Protein AF-A0A3C0FMI0-F1 (afdb_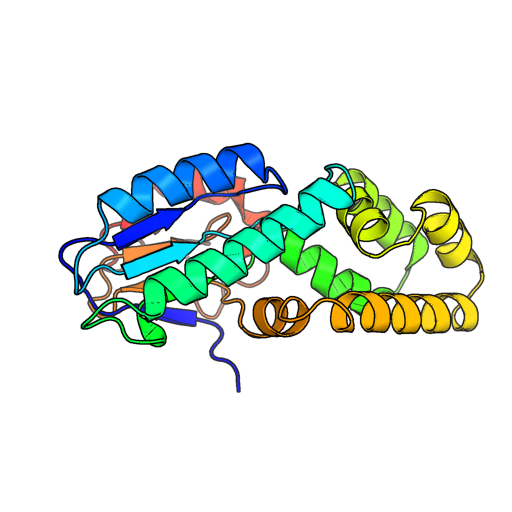monomer_lite)

Radius of gyration: 18.17 Å; chains: 1; bounding box: 37×39×51 Å

Secondary structure (DSSP, 8-state):
---SEEEE---S-EEEE---TT-HHHHHHHHHHHHTT--TT-EEEE-S--S-SS-HHHHHHHHHHHHHHHHHHHTSTT--GGGEEEB--HHHHHHHHHTTGGGSSSHHHHHHHHHHTTTHHHHHHTT--HHHHHHHHTS-HHHHHHHHHHHHHHHHHSTTHHHHHHH-BSEEEETTSSEEE-SS---TTS-GGG-TTHHHH-HHHHTT--S-STT-SEE-

Foldseek 3Di:
DQAQEQAAADAPAEAEAAACQLQLPVLVVVLVVCLVPDAARYAYEYAENQHHLDALVSRLSSVVSVVVSLVVNCPHPNDDNSRYAYAYAQLLVLVVCLLVLLPDPQSLVSLVVVVVVRCQNVCNNLPHHSVVLSVQSPVDSVSSVVVSVSSVVSQVVSPCSVVSSVNHHQWYAHPVRAEIEARQDADLVDDPVPGPCCRHPVNVCHVVCPDDSPNHNDYD

Sequence (220 aa):
MSTVLAPIKPAERIWVVGAINGDHGALRDVHQKLAQRIQPGDRLVYLGNYWGDGSAENVIATINELLLFRRYFIAKDGVDITDIAFLRGAAEEMLSKLQQIQFAPNPGEVFEWMLTRGIAGVVRAYGFDPANVQRTMHQGAHAISQWTSAFGDAVRRHGGHNALLSDLKHAAYSTDGRLIFVHAGLDGSRPLTSQTDTFWWGGSMFEAITERYYDCARIV

pLDDT: mean 92.4, std 9.14, range [37.31, 98.75]

Structure (mmCIF, N/CA/C/O backbone):
data_AF-A0A3C0FMI0-F1
#
_entry.id   AF-A0A3C0FMI0-F1
#
loop_
_atom_site.group_PDB
_atom_site.id
_atom_site.type_symbol
_atom_site.label_atom_id
_atom_site.label_alt_id
_atom_site.label_comp_id
_atom_site.label_asym_id
_atom_site.label_entity_id
_atom_site.label_seq_id
_atom_site.pdbx_PDB_ins_code
_atom_site.Cartn_x
_atom_site.Cartn_y
_atom_site.Cartn_z
_atom_site.occupancy
_atom_site.B_iso_or_equiv
_atom_site.auth_seq_id
_atom_site.auth_comp_id
_atom_site.auth_asym_id
_atom_site.auth_atom_id
_atom_site.pdbx_PDB_model_num
ATOM 1 N N . MET A 1 1 ? -16.169 9.911 -5.557 1.00 37.31 1 MET A N 1
ATOM 2 C CA . MET A 1 1 ? -14.795 10.348 -5.228 1.00 37.31 1 MET A CA 1
ATOM 3 C C . MET A 1 1 ? -14.301 9.451 -4.111 1.00 37.31 1 MET A C 1
ATOM 5 O O . MET A 1 1 ? -14.993 9.372 -3.106 1.00 37.31 1 MET A O 1
ATOM 9 N N . SER A 1 2 ? -13.195 8.723 -4.301 1.00 49.47 2 SER A N 1
ATOM 10 C CA . SER A 1 2 ? -12.582 7.972 -3.195 1.00 49.47 2 SER A CA 1
ATOM 11 C C . SER A 1 2 ? -12.139 8.986 -2.142 1.00 49.47 2 SER A C 1
ATOM 13 O O . SER A 1 2 ? -11.457 9.957 -2.475 1.00 49.47 2 SER A O 1
ATOM 15 N N . THR A 1 3 ? -12.604 8.833 -0.906 1.00 68.88 3 THR A N 1
ATOM 16 C CA . THR A 1 3 ? -12.165 9.682 0.199 1.00 68.88 3 THR A CA 1
ATOM 17 C C . THR A 1 3 ? -10.679 9.442 0.434 1.00 68.88 3 THR A C 1
ATOM 19 O O . THR A 1 3 ? -10.237 8.307 0.580 1.00 68.88 3 THR A O 1
ATOM 22 N N . VAL A 1 4 ? -9.903 10.525 0.442 1.00 87.00 4 VAL A N 1
ATOM 23 C CA . VAL A 1 4 ? -8.442 10.495 0.613 1.00 87.00 4 VAL A CA 1
ATOM 24 C C . VAL A 1 4 ? -8.048 10.108 2.045 1.00 87.00 4 VAL A C 1
ATOM 26 O O . VAL A 1 4 ? -6.967 9.573 2.273 1.00 87.00 4 VAL A O 1
ATOM 29 N N . LEU A 1 5 ? -8.944 10.340 3.004 1.00 92.06 5 LEU A N 1
ATOM 30 C CA . LEU A 1 5 ? -8.786 9.993 4.413 1.00 92.06 5 LEU A CA 1
ATOM 31 C C . LEU A 1 5 ? -9.792 8.902 4.797 1.00 92.06 5 LEU A C 1
ATOM 33 O O . LEU A 1 5 ? -10.950 8.951 4.369 1.00 92.06 5 LEU A O 1
ATOM 37 N N . ALA A 1 6 ? -9.361 7.944 5.615 1.00 94.31 6 ALA A N 1
ATOM 38 C CA . ALA A 1 6 ? -10.233 6.922 6.192 1.00 94.31 6 ALA A CA 1
ATOM 39 C C . ALA A 1 6 ? -10.699 7.318 7.605 1.00 94.31 6 ALA A C 1
ATOM 41 O O . ALA A 1 6 ? -9.874 7.344 8.521 1.00 94.31 6 ALA A O 1
ATOM 42 N N . PRO A 1 7 ? -11.999 7.587 7.821 1.00 94.50 7 PRO A N 1
ATOM 43 C CA . PRO A 1 7 ? -12.550 7.635 9.169 1.00 94.50 7 PRO A CA 1
ATOM 44 C C . PRO A 1 7 ? -12.639 6.216 9.747 1.00 94.50 7 PRO A C 1
ATOM 46 O O . PRO A 1 7 ? -13.243 5.336 9.139 1.00 94.50 7 PRO A O 1
ATOM 49 N N . ILE A 1 8 ? -12.084 6.010 10.938 1.00 95.38 8 ILE A N 1
ATOM 50 C CA . ILE A 1 8 ? -12.184 4.769 11.711 1.00 95.38 8 ILE A CA 1
ATOM 51 C C . ILE A 1 8 ? -13.033 5.045 12.948 1.00 95.38 8 ILE A C 1
ATOM 53 O O . ILE A 1 8 ? -12.742 5.955 13.723 1.00 95.38 8 ILE A O 1
ATOM 57 N N . LYS A 1 9 ? -14.103 4.274 13.156 1.00 93.50 9 LYS A N 1
ATOM 58 C CA . LYS A 1 9 ? -14.904 4.403 14.382 1.00 93.50 9 LYS A CA 1
ATOM 59 C C . LYS A 1 9 ? -14.042 4.034 15.598 1.00 93.50 9 LYS A C 1
ATOM 61 O O . LYS A 1 9 ? -13.336 3.023 15.515 1.00 93.50 9 LYS A O 1
ATOM 66 N N . PRO A 1 10 ? -14.142 4.766 16.722 1.00 92.69 10 PRO A N 1
ATOM 67 C CA . PRO A 1 10 ? -13.482 4.393 17.961 1.00 92.69 10 PRO A CA 1
ATOM 68 C C . PRO A 1 10 ? -13.824 2.953 18.337 1.00 92.69 10 PRO A C 1
ATOM 70 O O . PRO A 1 10 ? -14.957 2.500 18.153 1.00 92.69 10 PRO A O 1
ATOM 73 N N . ALA A 1 11 ? -12.832 2.242 18.855 1.00 93.50 11 ALA A N 1
ATOM 74 C CA . ALA A 1 11 ? -12.958 0.868 19.307 1.00 93.50 11 ALA A CA 1
ATOM 75 C C . ALA A 1 11 ? -12.068 0.656 20.527 1.00 93.50 11 ALA A C 1
ATOM 77 O O .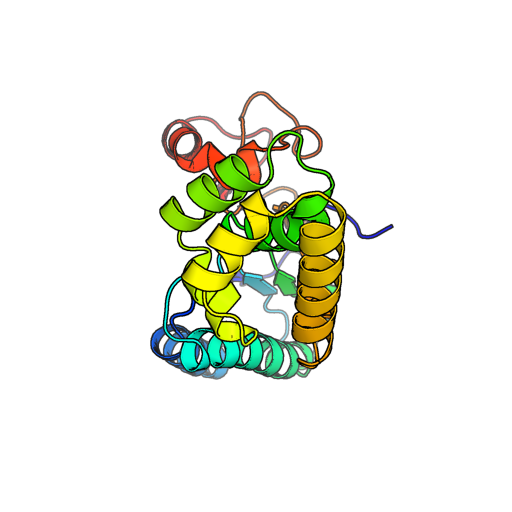 ALA A 1 11 ? -11.083 1.372 20.718 1.00 93.50 11 ALA A O 1
ATOM 78 N N . GLU A 1 12 ? -12.393 -0.358 21.325 1.00 93.25 12 GLU A N 1
ATOM 79 C CA . GLU A 1 12 ? -11.536 -0.779 22.435 1.00 93.25 12 GLU A CA 1
ATOM 80 C C . GLU A 1 12 ? -10.143 -1.184 21.931 1.00 93.25 12 GLU A C 1
ATOM 82 O O . GLU A 1 12 ? -9.135 -0.919 22.588 1.00 93.25 12 GLU A O 1
ATOM 87 N N . ARG A 1 13 ? -10.078 -1.773 20.728 1.00 94.88 13 ARG A N 1
ATOM 88 C CA . ARG A 1 13 ? -8.830 -2.189 20.098 1.00 94.88 13 ARG A CA 1
ATOM 89 C C . ARG A 1 13 ? -8.784 -1.845 18.613 1.00 94.88 13 ARG A C 1
ATOM 91 O O . ARG A 1 13 ? -9.678 -2.178 17.837 1.00 94.88 13 ARG A O 1
ATOM 98 N N . ILE A 1 14 ? -7.671 -1.233 18.220 1.00 96.69 14 ILE A N 1
ATOM 99 C CA . ILE A 1 14 ? -7.301 -0.996 16.825 1.00 96.69 14 ILE A CA 1
ATOM 100 C C . ILE A 1 14 ? -5.971 -1.705 16.582 1.00 96.69 14 ILE A C 1
ATOM 102 O O . ILE A 1 14 ? -4.959 -1.369 17.199 1.00 96.69 14 ILE A O 1
ATOM 106 N N . TRP A 1 15 ? -5.978 -2.707 15.709 1.00 97.69 15 TRP A N 1
ATOM 107 C CA . TRP A 1 15 ? -4.773 -3.388 15.256 1.00 97.69 15 TRP A CA 1
ATOM 108 C C . TRP A 1 15 ? -4.102 -2.570 14.166 1.00 97.69 15 TRP A C 1
ATOM 110 O O . TRP A 1 15 ? -4.764 -2.095 13.244 1.00 97.69 15 TRP A O 1
ATOM 120 N N . VAL A 1 16 ? -2.784 -2.440 14.256 1.00 97.81 16 VAL A N 1
ATOM 121 C CA . VAL A 1 16 ? -1.991 -1.703 13.277 1.00 97.81 16 VAL A CA 1
ATOM 122 C C . VAL A 1 16 ? -0.889 -2.608 12.752 1.00 97.81 16 VAL A C 1
ATOM 124 O O . VAL A 1 16 ? -0.114 -3.163 13.532 1.00 97.81 16 VAL A O 1
ATOM 127 N N . VAL A 1 17 ? -0.839 -2.776 11.434 1.00 98.19 17 VAL A N 1
ATOM 128 C CA . VAL A 1 17 ? 0.201 -3.536 10.736 1.00 98.19 17 VAL A CA 1
ATOM 129 C C . VAL A 1 17 ? 1.103 -2.541 10.019 1.00 98.19 17 VAL A C 1
ATOM 131 O O . VAL A 1 17 ? 0.634 -1.760 9.191 1.00 98.19 17 VAL A O 1
ATOM 134 N N . GLY A 1 18 ? 2.388 -2.552 10.373 1.00 96.12 18 GLY A N 1
ATOM 135 C CA . GLY A 1 18 ? 3.400 -1.679 9.780 1.00 96.12 18 GLY A CA 1
ATOM 136 C C . GLY A 1 18 ? 3.749 -2.042 8.334 1.00 96.12 18 GLY A C 1
ATOM 137 O O . GLY A 1 18 ? 3.067 -2.839 7.691 1.00 96.12 18 GLY A O 1
ATOM 138 N N . ALA A 1 19 ? 4.841 -1.458 7.838 1.00 95.81 19 ALA A N 1
ATOM 139 C CA . ALA A 1 19 ? 5.350 -1.735 6.498 1.00 95.81 19 ALA A CA 1
ATOM 140 C C . ALA A 1 19 ? 5.666 -3.226 6.295 1.00 95.81 19 ALA A C 1
ATOM 142 O O . ALA A 1 19 ? 6.319 -3.846 7.135 1.00 95.81 19 ALA A O 1
ATOM 143 N N . ILE A 1 20 ? 5.220 -3.785 5.168 1.00 97.00 20 ILE A N 1
ATOM 144 C CA . ILE A 1 20 ? 5.317 -5.222 4.860 1.00 97.00 20 ILE A CA 1
ATOM 145 C C . ILE A 1 20 ? 6.471 -5.505 3.893 1.00 97.00 20 ILE A C 1
ATOM 147 O O . ILE A 1 20 ? 7.123 -6.540 3.984 1.00 97.00 20 ILE A O 1
ATOM 151 N N . ASN A 1 21 ? 6.742 -4.578 2.974 1.00 96.38 21 ASN A N 1
ATOM 152 C CA . ASN A 1 21 ? 7.854 -4.598 2.026 1.00 96.38 21 ASN A CA 1
ATOM 153 C C . ASN A 1 21 ? 7.963 -5.908 1.222 1.00 96.38 21 ASN A C 1
ATOM 155 O O . ASN A 1 21 ? 9.066 -6.378 0.939 1.00 96.38 21 ASN A O 1
ATOM 159 N N . GLY A 1 22 ? 6.833 -6.511 0.838 1.00 96.81 22 GLY A N 1
ATOM 160 C CA . GLY A 1 22 ? 6.820 -7.766 0.079 1.00 96.81 22 GLY A CA 1
ATOM 161 C C . GLY A 1 22 ? 7.283 -9.008 0.857 1.00 96.81 22 GLY A C 1
ATOM 162 O O . GLY A 1 22 ? 7.544 -10.042 0.234 1.00 96.81 22 GLY A O 1
ATOM 163 N N . ASP A 1 23 ? 7.410 -8.931 2.187 1.00 97.00 23 ASP A N 1
ATOM 164 C CA . ASP A 1 23 ? 7.729 -10.082 3.034 1.00 97.00 23 ASP A CA 1
ATOM 165 C C . ASP A 1 23 ? 6.467 -10.901 3.344 1.00 97.00 23 ASP A C 1
ATOM 167 O O . ASP A 1 23 ? 5.793 -10.739 4.367 1.00 97.00 23 ASP A O 1
ATOM 171 N N . HIS A 1 24 ? 6.149 -11.813 2.427 1.00 98.25 24 HIS A N 1
ATOM 172 C CA . HIS A 1 24 ? 5.007 -12.713 2.553 1.00 98.25 24 HIS A CA 1
ATOM 173 C C . HIS A 1 24 ? 5.090 -13.607 3.803 1.00 98.25 24 HIS A C 1
ATOM 175 O O . HIS A 1 24 ? 4.064 -13.889 4.424 1.00 98.25 24 HIS A O 1
ATOM 181 N N . GLY A 1 25 ? 6.294 -14.046 4.188 1.00 97.94 25 GLY A N 1
ATOM 182 C CA . GLY A 1 25 ? 6.491 -14.917 5.348 1.00 97.94 25 GLY A CA 1
ATOM 183 C C . GLY A 1 25 ? 6.151 -14.194 6.647 1.00 97.94 25 GLY A C 1
ATOM 184 O O . GLY A 1 25 ? 5.299 -14.656 7.409 1.00 97.94 25 GLY A O 1
ATOM 185 N N . ALA A 1 26 ? 6.745 -13.016 6.849 1.00 97.62 26 ALA A N 1
ATOM 186 C CA . ALA A 1 26 ? 6.469 -12.188 8.017 1.00 97.62 26 ALA A CA 1
ATOM 187 C C . ALA A 1 26 ? 4.992 -11.771 8.089 1.00 97.62 26 ALA A C 1
ATOM 189 O O . ALA A 1 26 ? 4.385 -11.829 9.162 1.00 97.62 26 ALA A O 1
ATOM 190 N N . LEU A 1 27 ? 4.387 -11.403 6.952 1.00 98.56 27 LEU A N 1
ATOM 191 C CA . LEU A 1 27 ? 2.971 -11.042 6.901 1.00 98.56 27 LEU A CA 1
ATOM 192 C C . LEU A 1 27 ? 2.075 -12.202 7.344 1.00 98.56 27 LEU A C 1
ATOM 194 O O . LEU A 1 27 ? 1.189 -12.013 8.179 1.00 98.56 27 LEU A O 1
ATOM 198 N N . ARG A 1 28 ? 2.321 -13.407 6.823 1.00 98.50 28 ARG A N 1
ATOM 199 C CA . ARG A 1 28 ? 1.551 -14.601 7.176 1.00 98.50 28 ARG A CA 1
ATOM 200 C C . ARG A 1 28 ? 1.656 -14.912 8.670 1.00 98.50 28 ARG A C 1
ATOM 202 O O . ARG A 1 28 ? 0.647 -15.236 9.297 1.00 98.50 28 ARG A O 1
ATOM 209 N N . ASP A 1 29 ? 2.840 -14.772 9.259 1.00 98.50 29 ASP A N 1
ATOM 210 C CA . ASP A 1 29 ? 3.045 -14.982 10.696 1.00 98.50 29 ASP A CA 1
ATOM 211 C C . ASP A 1 29 ? 2.289 -13.951 11.547 1.00 98.50 29 ASP A C 1
ATOM 213 O O . ASP A 1 29 ? 1.689 -14.295 12.574 1.00 98.50 29 ASP A O 1
ATOM 217 N N . VAL A 1 30 ? 2.277 -12.684 11.120 1.00 98.38 30 VAL A N 1
ATOM 218 C CA . VAL A 1 30 ? 1.476 -11.624 11.753 1.00 98.38 30 VAL A CA 1
ATOM 219 C C . VAL A 1 30 ? -0.013 -11.947 11.643 1.00 98.38 30 VAL A C 1
ATOM 221 O O . VAL A 1 30 ? -0.715 -11.937 12.656 1.00 98.38 30 VAL A O 1
ATOM 224 N N . HIS A 1 31 ? -0.499 -12.301 10.456 1.00 98.69 31 HIS A N 1
ATOM 225 C CA . HIS A 1 31 ? -1.900 -12.644 10.223 1.00 98.69 31 HIS A CA 1
ATOM 226 C C . HIS A 1 31 ? -2.361 -13.852 11.038 1.00 98.69 31 HIS A C 1
ATOM 228 O O . HIS A 1 31 ? -3.440 -13.808 11.628 1.00 98.69 31 HIS A O 1
ATOM 234 N N . GLN A 1 32 ? -1.546 -14.901 11.164 1.00 98.44 32 GLN A N 1
ATOM 235 C CA . GLN A 1 32 ? -1.866 -16.045 12.025 1.00 98.44 32 GLN A CA 1
ATOM 236 C C . GLN A 1 32 ? -2.042 -15.625 13.488 1.00 98.44 32 GLN A C 1
ATOM 238 O O . GLN A 1 32 ? -2.994 -16.044 14.152 1.00 98.44 32 GLN A O 1
ATOM 243 N N . LYS A 1 33 ? -1.158 -14.759 13.993 1.00 98.19 33 LYS A N 1
ATOM 244 C CA . LYS A 1 33 ? -1.242 -14.235 15.363 1.00 98.19 33 LYS A CA 1
ATOM 245 C C . LYS A 1 33 ? -2.450 -13.316 15.552 1.00 98.19 33 LYS A C 1
ATOM 247 O O . LYS A 1 33 ? -3.084 -13.376 16.607 1.00 98.19 33 LYS A O 1
ATOM 252 N N . LEU A 1 34 ? -2.771 -12.483 14.565 1.00 97.62 34 LEU A N 1
ATOM 253 C CA . LEU A 1 34 ? -3.941 -11.605 14.595 1.00 97.62 34 LEU A CA 1
ATOM 254 C C . LEU A 1 34 ? -5.243 -12.409 14.558 1.00 97.62 34 LEU A C 1
ATOM 256 O O . LEU A 1 34 ? -6.117 -12.187 15.391 1.00 97.62 34 LEU A O 1
ATOM 260 N N . ALA A 1 35 ? -5.353 -13.402 13.673 1.00 97.12 35 ALA A N 1
ATOM 261 C CA . ALA A 1 35 ? -6.539 -14.251 13.538 1.00 97.12 35 ALA A CA 1
ATOM 262 C C . ALA A 1 35 ? -6.949 -14.942 14.851 1.00 97.12 35 ALA A C 1
ATOM 264 O O . ALA A 1 35 ? -8.132 -15.171 15.089 1.00 97.12 35 ALA A O 1
ATOM 265 N N . GLN A 1 36 ? -5.986 -15.246 15.724 1.00 97.12 36 GLN A N 1
ATOM 266 C CA . GLN A 1 36 ? -6.239 -15.841 17.041 1.00 97.12 36 GLN A CA 1
ATOM 267 C C . GLN A 1 36 ? -6.772 -14.843 18.082 1.00 97.12 36 GLN A C 1
ATOM 269 O O . GLN A 1 36 ? -7.279 -15.262 19.118 1.00 97.12 36 GLN A O 1
ATOM 274 N N . ARG A 1 37 ? -6.608 -13.535 17.855 1.00 96.38 37 ARG A N 1
ATOM 275 C CA . ARG A 1 37 ? -6.848 -12.483 18.859 1.00 96.38 37 ARG A CA 1
ATOM 276 C C . ARG A 1 37 ? -7.971 -11.521 18.493 1.00 96.38 37 ARG A C 1
ATOM 278 O O . ARG A 1 37 ? -8.517 -10.896 19.402 1.00 96.38 37 ARG A O 1
ATOM 285 N N . ILE A 1 38 ? -8.287 -11.396 17.206 1.00 95.44 38 ILE A N 1
ATOM 286 C CA . ILE A 1 38 ? -9.322 -10.487 16.709 1.00 95.44 38 ILE A CA 1
ATOM 287 C C . ILE A 1 38 ? -10.684 -10.858 17.292 1.00 95.44 38 ILE A C 1
ATOM 289 O O . ILE A 1 38 ? -11.105 -12.016 17.224 1.00 95.44 38 ILE A O 1
ATOM 293 N N . GLN A 1 39 ? -11.360 -9.849 17.833 1.00 92.94 39 GLN A N 1
ATOM 294 C CA . GLN A 1 39 ? -12.708 -9.938 18.386 1.00 92.94 39 GLN A CA 1
ATOM 295 C C . GLN A 1 39 ? -13.701 -9.102 17.561 1.00 92.94 39 GLN A C 1
ATOM 297 O O . GLN A 1 39 ? -13.282 -8.197 16.831 1.00 92.94 39 GLN A O 1
ATOM 302 N N . PRO A 1 40 ? -15.015 -9.383 17.661 1.00 90.56 40 PRO A N 1
ATOM 303 C CA . PRO A 1 40 ? -16.051 -8.489 17.148 1.00 90.56 40 PRO A CA 1
ATOM 304 C C . PRO A 1 40 ? -15.848 -7.049 17.634 1.00 90.56 40 PRO A C 1
ATOM 306 O O . PRO A 1 40 ? -15.593 -6.821 18.815 1.00 90.56 40 PRO A O 1
ATOM 309 N N . GLY A 1 41 ? -15.963 -6.080 16.725 1.00 91.00 41 GLY A N 1
ATOM 310 C CA . GLY A 1 41 ? -15.780 -4.656 17.030 1.00 91.00 41 GLY A CA 1
ATOM 311 C C . GLY A 1 41 ? -14.334 -4.143 16.993 1.00 91.00 41 GLY A C 1
ATOM 312 O O . GLY A 1 41 ? -14.135 -2.931 17.097 1.00 91.00 41 GLY A O 1
ATOM 313 N N . ASP A 1 42 ? -13.333 -5.008 16.789 1.00 95.62 42 ASP A N 1
ATOM 314 C CA . ASP A 1 42 ? -11.958 -4.567 16.524 1.00 95.62 42 ASP A CA 1
ATOM 315 C C . ASP A 1 42 ? -11.883 -3.747 15.214 1.00 95.62 42 ASP A C 1
ATOM 317 O O . ASP A 1 42 ? -12.735 -3.854 14.323 1.00 95.62 42 ASP A O 1
ATOM 321 N N . ARG A 1 43 ? -10.837 -2.924 15.078 1.00 97.00 43 ARG A N 1
ATOM 322 C CA . ARG A 1 43 ? -10.464 -2.237 13.823 1.00 97.00 43 ARG A CA 1
ATOM 323 C C . ARG A 1 43 ? -9.103 -2.706 13.340 1.00 97.00 43 ARG A C 1
ATOM 325 O O . ARG A 1 43 ? -8.288 -3.153 14.149 1.00 97.00 43 ARG A O 1
ATOM 332 N N . LEU A 1 44 ? -8.834 -2.563 12.046 1.00 97.94 44 LEU A N 1
ATOM 333 C CA . LEU A 1 44 ? -7.552 -2.940 11.451 1.00 97.94 44 LEU A CA 1
ATOM 334 C C . LEU A 1 44 ? -7.037 -1.857 10.501 1.00 97.94 44 LEU A C 1
ATOM 336 O O . LEU A 1 44 ? -7.725 -1.450 9.572 1.00 97.94 44 LEU A O 1
ATOM 340 N N . VAL A 1 45 ? -5.805 -1.406 10.703 1.00 98.38 45 VAL A N 1
ATOM 341 C CA . VAL A 1 45 ? -5.158 -0.410 9.845 1.00 98.38 45 VAL A CA 1
ATOM 342 C C . VAL A 1 45 ? -3.825 -0.954 9.350 1.00 98.38 45 VAL A C 1
ATOM 344 O O . VAL A 1 45 ? -2.977 -1.360 10.140 1.00 98.38 45 VAL A O 1
ATOM 347 N N . TYR A 1 46 ? -3.625 -0.944 8.036 1.00 98.56 46 TYR A N 1
ATOM 348 C CA . TYR A 1 46 ? -2.348 -1.269 7.407 1.00 98.56 46 TYR A CA 1
ATOM 349 C C . TYR A 1 46 ? -1.634 0.014 6.986 1.00 98.56 46 TYR A C 1
ATOM 351 O O . TYR A 1 46 ? -2.171 0.762 6.172 1.00 98.56 46 TYR A O 1
ATOM 359 N N . LEU A 1 47 ? -0.414 0.247 7.466 1.00 97.38 47 LEU A N 1
ATOM 360 C CA . LEU A 1 47 ? 0.291 1.527 7.312 1.00 97.38 47 LEU A CA 1
ATOM 361 C C . LEU A 1 47 ? 0.978 1.745 5.952 1.00 97.38 47 LEU A C 1
ATOM 363 O O . LEU A 1 47 ? 1.646 2.753 5.778 1.00 97.38 47 LEU A O 1
ATOM 367 N N . GLY A 1 48 ? 0.825 0.852 4.975 1.00 96.56 48 GLY A N 1
ATOM 368 C CA . GLY A 1 48 ? 1.402 1.000 3.628 1.00 96.56 48 GLY A CA 1
ATOM 369 C C . GLY A 1 48 ? 2.702 0.223 3.427 1.00 96.56 48 GLY A C 1
ATOM 370 O O . GLY A 1 48 ? 3.076 -0.589 4.271 1.00 96.56 48 GLY A O 1
ATOM 371 N N . ASN A 1 49 ? 3.375 0.449 2.296 1.00 96.50 49 ASN A N 1
ATOM 372 C CA . ASN A 1 49 ? 4.514 -0.337 1.806 1.00 96.50 49 ASN A CA 1
ATOM 373 C C . ASN A 1 49 ? 4.215 -1.839 1.813 1.00 96.50 49 ASN A C 1
ATOM 375 O O . ASN A 1 49 ? 4.841 -2.626 2.520 1.00 96.50 49 ASN A O 1
ATOM 379 N N . TYR A 1 50 ? 3.204 -2.229 1.053 1.00 97.94 50 TYR A N 1
ATOM 380 C CA . TYR A 1 50 ? 2.782 -3.610 0.850 1.00 97.94 50 TYR A CA 1
ATOM 381 C C . TYR A 1 50 ? 3.646 -4.291 -0.197 1.00 97.94 5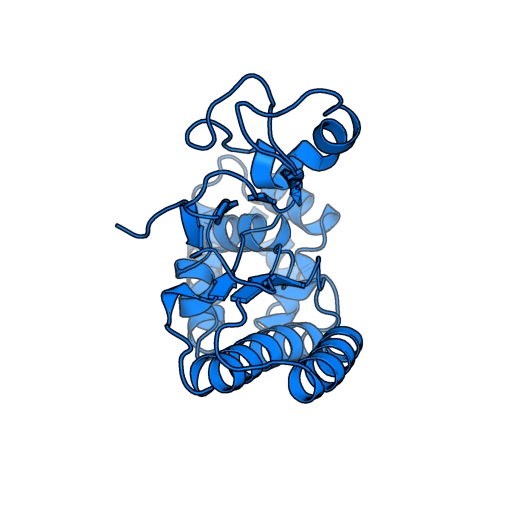0 TYR A C 1
ATOM 383 O O . TYR A 1 50 ? 4.118 -5.412 -0.000 1.00 97.94 50 TYR A O 1
ATOM 391 N N . TRP A 1 51 ? 3.864 -3.582 -1.305 1.00 96.38 51 TRP A N 1
ATOM 392 C CA . TRP A 1 51 ? 4.814 -3.992 -2.324 1.00 96.38 51 TRP A CA 1
ATOM 393 C C . TRP A 1 51 ? 6.242 -3.858 -1.789 1.00 96.38 51 TRP A C 1
ATOM 395 O O . TRP A 1 51 ? 6.525 -3.063 -0.895 1.00 96.38 51 TRP A O 1
ATOM 405 N N . GLY A 1 52 ? 7.153 -4.647 -2.346 1.00 91.12 52 GLY A N 1
ATOM 406 C CA . GLY A 1 52 ? 8.560 -4.626 -1.969 1.00 91.12 52 GLY A CA 1
ATOM 407 C C . GLY A 1 52 ? 9.469 -5.006 -3.122 1.00 91.12 52 GLY A C 1
ATOM 408 O O . GLY A 1 52 ? 9.007 -5.273 -4.232 1.00 91.12 52 GLY A O 1
ATOM 409 N N . ASP A 1 53 ? 10.765 -5.073 -2.829 1.00 92.25 53 ASP A N 1
ATOM 410 C CA . ASP A 1 53 ? 11.807 -5.389 -3.813 1.00 92.25 53 ASP A CA 1
ATOM 411 C C . ASP A 1 53 ? 12.192 -6.884 -3.838 1.00 92.25 53 ASP A C 1
ATOM 413 O O . ASP A 1 53 ? 13.242 -7.278 -4.340 1.00 92.25 53 ASP A O 1
ATOM 417 N N . GLY A 1 54 ? 11.348 -7.749 -3.270 1.00 90.81 54 GLY A N 1
ATOM 418 C CA . GLY A 1 54 ? 11.574 -9.195 -3.228 1.00 90.81 54 GLY A CA 1
ATOM 419 C C . GLY A 1 54 ? 11.484 -9.890 -4.595 1.00 90.81 54 GLY A C 1
ATOM 420 O O . GLY A 1 54 ? 11.465 -9.266 -5.665 1.00 90.81 54 GLY A O 1
ATOM 421 N N . SER A 1 55 ? 11.418 -11.226 -4.562 1.00 96.19 55 SER A N 1
ATOM 422 C CA . SER A 1 55 ? 11.121 -12.019 -5.760 1.00 96.19 55 SER A CA 1
ATOM 423 C C . SER A 1 55 ? 9.698 -11.740 -6.259 1.00 96.19 55 SER A C 1
ATOM 425 O O . SER A 1 55 ? 8.832 -11.303 -5.495 1.00 96.19 55 SER A O 1
ATOM 427 N N . ALA A 1 56 ? 9.451 -12.018 -7.542 1.00 97.06 56 ALA A N 1
ATOM 428 C CA . ALA A 1 56 ? 8.138 -11.835 -8.154 1.00 97.06 56 ALA A CA 1
ATOM 429 C C . ALA A 1 56 ? 7.044 -12.597 -7.389 1.00 97.06 56 ALA A C 1
ATOM 431 O O . ALA A 1 56 ? 5.991 -12.045 -7.068 1.00 97.06 56 ALA A O 1
ATOM 432 N N . GLU A 1 57 ? 7.328 -13.851 -7.042 1.00 97.62 57 GLU A N 1
ATOM 433 C CA . GLU A 1 57 ? 6.420 -14.742 -6.327 1.00 97.62 57 GLU A CA 1
ATOM 434 C C . GLU A 1 57 ? 6.090 -14.193 -4.941 1.00 97.62 57 GLU A C 1
ATOM 436 O O . GLU A 1 57 ? 4.923 -14.177 -4.555 1.00 97.62 57 GLU A O 1
ATOM 441 N N . ASN A 1 58 ? 7.095 -13.702 -4.209 1.00 97.12 58 ASN A N 1
ATOM 442 C CA . ASN A 1 58 ? 6.901 -13.205 -2.849 1.00 97.12 58 ASN A CA 1
ATOM 443 C C . ASN A 1 58 ? 6.070 -11.919 -2.827 1.00 97.12 58 ASN A C 1
ATOM 445 O O . ASN A 1 58 ? 5.166 -11.779 -2.003 1.00 97.12 58 ASN A O 1
ATOM 449 N N . VAL A 1 59 ? 6.324 -11.002 -3.764 1.00 97.94 59 VAL A N 1
ATOM 450 C CA . VAL A 1 59 ? 5.549 -9.761 -3.886 1.00 97.94 59 VAL A CA 1
ATOM 451 C C . VAL A 1 59 ? 4.090 -10.074 -4.223 1.00 97.94 59 VAL A C 1
ATOM 453 O O . VAL A 1 59 ? 3.193 -9.576 -3.544 1.00 97.94 59 VAL A O 1
ATOM 456 N N . ILE A 1 60 ? 3.824 -10.945 -5.204 1.00 98.50 60 ILE A N 1
ATOM 457 C CA . ILE A 1 60 ? 2.447 -11.344 -5.543 1.00 98.50 60 ILE A CA 1
ATOM 458 C C . ILE A 1 60 ? 1.770 -12.067 -4.371 1.00 98.50 60 ILE A C 1
ATOM 460 O O . ILE A 1 60 ? 0.623 -11.757 -4.043 1.00 98.50 60 ILE A O 1
ATOM 464 N N . ALA A 1 61 ? 2.466 -12.994 -3.711 1.00 98.62 61 ALA A N 1
ATOM 465 C CA . ALA A 1 61 ? 1.936 -13.713 -2.556 1.00 98.62 61 ALA A CA 1
ATOM 466 C C . ALA A 1 61 ? 1.590 -12.769 -1.395 1.00 98.62 61 ALA A C 1
ATOM 468 O O . ALA A 1 61 ? 0.546 -12.933 -0.772 1.00 98.62 61 ALA A O 1
ATOM 469 N N . THR A 1 62 ? 2.399 -11.732 -1.161 1.00 98.69 62 THR A N 1
ATOM 470 C CA . THR A 1 62 ? 2.142 -10.713 -0.131 1.00 98.69 62 THR A CA 1
ATOM 471 C C . THR A 1 62 ? 0.823 -9.980 -0.367 1.00 98.69 62 THR A C 1
ATOM 473 O O . THR A 1 62 ? 0.004 -9.857 0.545 1.00 98.69 62 THR A O 1
ATOM 476 N N . ILE A 1 63 ? 0.576 -9.520 -1.597 1.00 98.62 63 ILE A N 1
ATOM 477 C CA . ILE A 1 63 ? -0.665 -8.802 -1.921 1.00 98.62 63 ILE A CA 1
ATOM 478 C C . ILE A 1 63 ? -1.876 -9.739 -1.856 1.00 98.62 63 ILE A C 1
ATOM 480 O O . ILE A 1 63 ? -2.927 -9.360 -1.338 1.00 98.62 63 ILE A O 1
ATOM 484 N N . ASN A 1 64 ? -1.725 -10.987 -2.300 1.00 98.75 64 ASN A N 1
ATOM 485 C CA . ASN A 1 64 ? -2.778 -11.993 -2.173 1.00 98.75 64 ASN A CA 1
ATOM 486 C C . ASN A 1 64 ? -3.111 -12.309 -0.708 1.00 98.75 64 ASN A C 1
ATOM 488 O O . ASN A 1 64 ? -4.287 -12.423 -0.364 1.00 98.75 64 ASN A O 1
ATOM 492 N N . GLU A 1 65 ? -2.104 -12.407 0.158 1.00 98.75 65 GLU A N 1
ATOM 493 C CA . GLU A 1 65 ? -2.276 -12.628 1.596 1.00 98.75 65 GLU A CA 1
ATOM 494 C C . GLU A 1 65 ? -2.996 -11.443 2.265 1.00 98.75 65 GLU A C 1
ATOM 496 O O . GLU A 1 65 ? -3.904 -11.654 3.070 1.00 98.75 65 GLU A O 1
ATOM 501 N N . LEU A 1 66 ? -2.693 -10.197 1.876 1.00 98.44 66 LEU A N 1
ATOM 502 C CA . LEU A 1 66 ? -3.452 -9.013 2.313 1.00 98.44 66 LEU A CA 1
ATOM 503 C C . LEU A 1 66 ? -4.929 -9.094 1.923 1.00 98.44 66 LEU A C 1
ATOM 505 O O . LEU A 1 66 ? -5.814 -8.870 2.752 1.00 98.44 66 LEU A O 1
ATOM 509 N N . LEU A 1 67 ? -5.211 -9.428 0.664 1.00 98.50 67 LEU A N 1
ATOM 510 C CA . LEU A 1 67 ? -6.580 -9.546 0.160 1.00 98.50 67 LEU A CA 1
ATOM 511 C C . LEU A 1 67 ? -7.337 -10.700 0.833 1.00 98.50 67 LEU A C 1
ATOM 513 O O . LEU A 1 67 ? -8.532 -10.573 1.124 1.00 98.50 67 LEU A O 1
ATOM 517 N N . LEU A 1 68 ? -6.654 -11.810 1.113 1.00 98.38 68 LEU A N 1
ATOM 518 C CA . LEU A 1 68 ? -7.214 -12.945 1.838 1.00 98.38 68 LEU A CA 1
ATOM 519 C C . LEU A 1 68 ? -7.543 -12.568 3.285 1.00 98.38 68 LEU A C 1
ATOM 521 O O . LEU A 1 68 ? -8.659 -12.822 3.746 1.00 98.38 68 LEU A O 1
ATOM 525 N N . PHE A 1 69 ? -6.619 -11.913 3.986 1.00 98.50 69 PHE A N 1
ATOM 526 C CA . PHE A 1 69 ? -6.843 -11.511 5.370 1.00 98.50 69 PHE A CA 1
ATOM 527 C C . PHE A 1 69 ? -7.904 -10.422 5.493 1.00 98.50 69 PHE A C 1
ATOM 529 O O . PHE A 1 69 ? -8.731 -10.475 6.401 1.00 98.50 69 PHE A O 1
ATOM 536 N N . ARG A 1 70 ? -7.979 -9.497 4.528 1.00 97.62 70 ARG A N 1
ATOM 537 C CA . ARG A 1 70 ? -9.093 -8.546 4.418 1.00 97.62 70 ARG A CA 1
ATOM 538 C C . ARG A 1 70 ? -10.431 -9.275 4.408 1.00 97.62 70 ARG A C 1
ATOM 540 O O . ARG A 1 70 ? -11.323 -8.901 5.161 1.00 97.62 70 ARG A O 1
ATOM 547 N N . ARG A 1 71 ? -10.576 -10.313 3.575 1.00 96.44 71 ARG A N 1
ATOM 548 C CA . ARG A 1 71 ? -11.806 -11.124 3.509 1.00 96.44 71 ARG A CA 1
ATOM 549 C C . ARG A 1 71 ? -12.101 -11.823 4.831 1.00 96.44 71 ARG A C 1
ATOM 551 O O . ARG A 1 71 ? -13.254 -11.858 5.241 1.00 96.44 71 ARG A O 1
ATOM 558 N N . TYR A 1 72 ? -11.078 -12.368 5.482 1.00 96.69 72 TYR A N 1
ATOM 559 C CA . TYR A 1 72 ? -11.218 -12.978 6.802 1.00 96.69 72 TYR A CA 1
ATOM 560 C C . TYR A 1 72 ? -11.706 -11.967 7.851 1.00 96.69 72 TYR A C 1
ATOM 562 O O . TYR A 1 72 ? -12.622 -12.275 8.610 1.00 96.69 72 TYR A O 1
ATOM 570 N N . PHE A 1 73 ? -11.122 -10.766 7.874 1.00 97.06 73 PHE A N 1
ATOM 571 C CA . PHE A 1 73 ? -11.444 -9.721 8.842 1.00 97.06 73 PHE A CA 1
ATOM 572 C C . PHE A 1 73 ? -12.877 -9.209 8.684 1.00 97.06 73 PHE A C 1
ATOM 574 O O . PHE A 1 73 ? -13.632 -9.216 9.649 1.00 97.06 73 PHE A O 1
ATOM 581 N N . ILE A 1 74 ? -13.282 -8.840 7.465 1.00 94.94 74 ILE A N 1
ATOM 582 C CA . ILE A 1 74 ? -14.635 -8.313 7.203 1.00 94.94 74 ILE A CA 1
ATOM 583 C C . ILE A 1 74 ? -15.737 -9.371 7.352 1.00 94.94 74 ILE A C 1
ATOM 585 O O . ILE A 1 74 ? -16.909 -9.027 7.409 1.00 94.94 74 ILE A O 1
ATOM 589 N N . ALA A 1 75 ? -15.381 -10.658 7.377 1.00 94.38 75 ALA A N 1
ATOM 590 C CA . ALA A 1 75 ? -16.327 -11.739 7.638 1.00 94.38 75 ALA A CA 1
ATOM 591 C C . ALA A 1 75 ? -16.592 -11.949 9.141 1.00 94.38 75 ALA A C 1
ATOM 593 O O . ALA A 1 75 ? 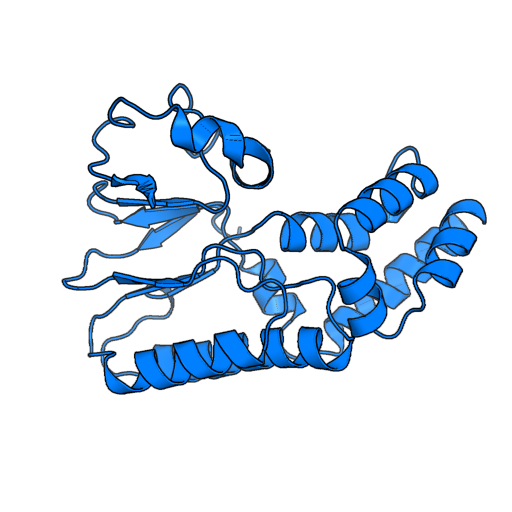-17.407 -12.800 9.499 1.00 94.38 75 ALA A O 1
ATOM 594 N N . LYS A 1 76 ? -15.889 -11.230 10.028 1.00 92.25 76 LYS A N 1
ATOM 595 C CA . LYS A 1 76 ? -16.150 -11.273 11.467 1.00 92.25 76 LYS A CA 1
ATOM 596 C C . LYS A 1 76 ? -17.444 -10.545 11.793 1.00 92.25 76 LYS A C 1
ATOM 598 O O . LYS A 1 76 ? -17.741 -9.494 11.236 1.00 92.25 76 LYS A O 1
ATOM 603 N N . ASP A 1 77 ? -18.186 -11.113 12.736 1.00 87.56 77 ASP A N 1
ATOM 604 C CA . ASP A 1 77 ? -19.420 -10.505 13.206 1.00 87.56 77 ASP A CA 1
ATOM 605 C C . ASP A 1 77 ? -19.158 -9.103 13.778 1.00 87.56 77 ASP A C 1
ATOM 607 O O . ASP A 1 77 ? -18.141 -8.863 14.436 1.00 87.56 77 ASP A O 1
ATOM 611 N N . GLY A 1 78 ? -20.057 -8.168 13.480 1.00 85.19 78 GLY A N 1
ATOM 612 C CA . GLY A 1 78 ? -19.953 -6.771 13.903 1.00 85.19 78 GLY A CA 1
ATOM 613 C C . GLY A 1 78 ? -18.851 -5.930 13.237 1.00 85.19 78 GLY A C 1
ATOM 614 O O . GLY A 1 78 ? -18.668 -4.786 13.654 1.00 85.19 78 GLY A O 1
ATOM 615 N N . VAL A 1 79 ? -18.126 -6.445 12.235 1.00 90.06 79 VAL A N 1
ATOM 616 C CA . VAL A 1 79 ? -17.145 -5.669 11.451 1.00 90.06 79 VAL A CA 1
ATOM 617 C C . VAL A 1 79 ? -17.803 -5.094 10.194 1.00 90.06 79 VAL A C 1
ATOM 619 O O . VAL A 1 79 ? -18.347 -5.828 9.371 1.00 90.06 79 VAL A O 1
ATOM 622 N N . ASP A 1 80 ? -17.728 -3.775 10.026 1.00 90.44 80 ASP A N 1
ATOM 623 C CA . ASP A 1 80 ? -18.131 -3.074 8.803 1.00 90.44 80 ASP A CA 1
ATOM 624 C C . ASP A 1 80 ? -16.954 -2.959 7.813 1.00 90.44 80 ASP A C 1
ATOM 626 O O . ASP A 1 80 ? -15.781 -3.005 8.188 1.00 90.44 80 ASP A O 1
ATOM 630 N N . ILE A 1 81 ? -17.238 -2.742 6.529 1.00 89.31 81 ILE A N 1
ATOM 631 C CA . ILE A 1 81 ? -16.203 -2.455 5.527 1.00 89.31 81 ILE A CA 1
ATOM 632 C C . ILE A 1 81 ? -15.380 -1.199 5.858 1.00 89.31 81 ILE A C 1
ATOM 634 O O . ILE A 1 81 ? -14.240 -1.105 5.408 1.00 89.31 81 ILE A O 1
ATOM 638 N N . THR A 1 82 ? -15.925 -0.256 6.636 1.00 91.38 82 THR A N 1
ATOM 639 C CA . THR A 1 82 ? -15.211 0.949 7.097 1.00 91.38 82 THR A CA 1
ATOM 640 C C . THR A 1 82 ? -14.314 0.709 8.309 1.00 91.38 82 THR A C 1
ATOM 642 O O . THR A 1 82 ? -13.593 1.610 8.723 1.00 91.38 82 THR A O 1
ATOM 645 N N . ASP A 1 83 ? -14.355 -0.483 8.904 1.00 95.06 83 ASP A N 1
ATOM 646 C CA . ASP A 1 83 ? -13.582 -0.815 10.106 1.00 95.06 83 ASP A CA 1
ATOM 647 C C . ASP A 1 83 ? -12.157 -1.298 9.786 1.00 95.06 83 ASP A C 1
ATOM 649 O O . ASP A 1 83 ? -11.372 -1.610 10.688 1.00 95.06 83 ASP A O 1
ATOM 653 N N . ILE A 1 84 ? -11.816 -1.333 8.496 1.00 97.12 84 ILE A N 1
ATOM 654 C CA . ILE A 1 84 ? -10.486 -1.622 7.975 1.00 97.12 84 ILE A CA 1
ATOM 655 C C . ILE A 1 84 ? -10.011 -0.502 7.045 1.00 97.12 84 ILE A C 1
ATOM 657 O O . ILE A 1 84 ? -10.770 -0.018 6.208 1.00 97.12 84 ILE A O 1
ATOM 661 N N . ALA A 1 85 ? -8.739 -0.117 7.154 1.00 97.50 85 ALA A N 1
ATOM 662 C CA . ALA A 1 85 ? -8.116 0.849 6.252 1.00 97.50 85 ALA A CA 1
ATOM 663 C C . ALA A 1 85 ? -6.755 0.375 5.738 1.00 97.50 85 ALA A C 1
ATOM 665 O O . ALA A 1 85 ? -5.959 -0.219 6.467 1.00 97.50 85 ALA A O 1
ATOM 666 N N . PHE A 1 86 ? -6.484 0.706 4.476 1.00 97.88 86 PHE A N 1
ATOM 667 C CA . PHE A 1 86 ? -5.210 0.475 3.806 1.00 97.88 86 PHE A CA 1
ATOM 668 C C . PHE A 1 86 ? -4.598 1.824 3.447 1.00 97.88 86 PHE A C 1
ATOM 670 O O . PHE A 1 86 ? -5.138 2.555 2.613 1.00 97.88 86 PHE A O 1
ATOM 677 N N . LEU A 1 87 ? -3.508 2.185 4.115 1.00 97.44 87 LEU A N 1
ATOM 678 C CA . LEU A 1 87 ? -2.788 3.415 3.837 1.00 97.44 87 LEU A CA 1
ATOM 679 C C . LEU A 1 87 ? -1.842 3.246 2.649 1.00 97.44 87 LEU A C 1
ATOM 681 O O . LEU A 1 87 ? -1.284 2.180 2.399 1.00 97.44 87 LEU A O 1
ATOM 685 N N . ARG A 1 88 ? -1.653 4.332 1.913 1.00 95.88 88 ARG A N 1
ATOM 686 C CA . ARG A 1 88 ? -0.668 4.441 0.848 1.00 95.88 88 ARG A CA 1
ATOM 687 C C . ARG A 1 88 ? 0.699 4.706 1.466 1.00 95.88 88 ARG A C 1
ATOM 689 O O . ARG A 1 88 ? 0.857 5.708 2.160 1.00 95.88 88 ARG A O 1
ATOM 696 N N . GLY A 1 89 ? 1.676 3.861 1.156 1.00 94.81 89 GLY A N 1
ATOM 697 C CA . GLY A 1 89 ? 3.083 4.121 1.424 1.00 94.81 89 GLY A CA 1
ATOM 698 C C . GLY A 1 89 ? 3.856 4.575 0.188 1.00 94.81 89 GLY A C 1
ATOM 699 O O . GLY A 1 89 ? 3.302 4.780 -0.897 1.00 94.81 89 GLY A O 1
ATOM 700 N N . ALA A 1 90 ? 5.166 4.721 0.365 1.00 93.75 90 ALA A N 1
ATOM 701 C CA . ALA A 1 90 ? 6.114 5.058 -0.692 1.00 93.75 90 ALA A CA 1
ATOM 702 C C . ALA A 1 90 ? 6.073 4.073 -1.875 1.00 93.75 90 ALA A C 1
ATOM 704 O O . ALA A 1 90 ? 6.096 4.495 -3.034 1.00 93.75 90 ALA A O 1
ATOM 705 N N . ALA A 1 91 ? 5.987 2.767 -1.605 1.00 95.06 91 ALA A N 1
ATOM 706 C CA . ALA A 1 91 ? 5.958 1.744 -2.651 1.00 95.06 91 ALA A CA 1
ATOM 707 C C . ALA A 1 91 ? 4.689 1.846 -3.515 1.00 95.06 91 ALA A C 1
ATOM 709 O O . ALA A 1 91 ? 4.761 1.785 -4.745 1.00 95.06 91 ALA A O 1
ATOM 710 N N . GLU A 1 92 ? 3.531 2.066 -2.890 1.00 96.44 92 GLU A N 1
ATOM 711 C CA . GLU A 1 92 ? 2.253 2.225 -3.591 1.00 96.44 92 GLU A CA 1
ATOM 712 C C . GLU A 1 92 ? 2.198 3.527 -4.401 1.00 96.44 92 GLU A C 1
ATOM 714 O O . GLU A 1 92 ? 1.624 3.558 -5.495 1.00 96.44 92 GLU A O 1
ATOM 719 N N . GLU A 1 93 ? 2.817 4.596 -3.894 1.00 95.00 93 GLU A N 1
ATOM 720 C CA . GLU A 1 93 ? 2.958 5.857 -4.622 1.00 95.00 93 GLU A CA 1
ATOM 721 C C . GLU A 1 93 ? 3.845 5.684 -5.865 1.00 95.00 93 GLU A C 1
ATOM 723 O O . GLU A 1 93 ? 3.465 6.105 -6.961 1.00 95.00 93 GLU A O 1
ATOM 728 N N . MET A 1 94 ? 4.980 4.985 -5.751 1.00 95.62 94 MET A N 1
ATOM 729 C CA . MET A 1 94 ? 5.814 4.665 -6.917 1.00 95.62 94 MET A CA 1
ATOM 730 C C . MET A 1 94 ? 5.087 3.782 -7.929 1.00 95.62 94 MET A C 1
ATOM 732 O O . MET A 1 94 ? 5.149 4.069 -9.121 1.00 95.62 94 MET A O 1
ATOM 736 N N . LEU A 1 95 ? 4.364 2.750 -7.487 1.00 97.12 95 LEU A N 1
ATOM 737 C CA . LEU A 1 95 ? 3.559 1.898 -8.371 1.00 97.12 95 LEU A CA 1
ATOM 738 C C . LEU A 1 95 ? 2.472 2.703 -9.102 1.00 97.12 95 LEU A C 1
ATOM 740 O O . LEU A 1 95 ? 2.224 2.488 -10.291 1.00 97.12 95 LEU A O 1
ATOM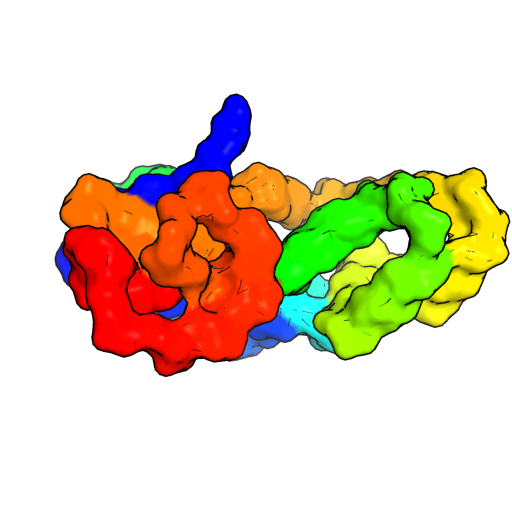 744 N N . SER A 1 96 ? 1.839 3.657 -8.420 1.00 95.12 96 SER A N 1
ATOM 745 C CA . SER A 1 96 ? 0.852 4.553 -9.034 1.00 95.12 96 SER A CA 1
ATOM 746 C C . SER A 1 96 ? 1.493 5.432 -10.115 1.00 95.12 96 SER A C 1
ATOM 748 O O . SER A 1 96 ? 0.960 5.526 -11.221 1.00 95.12 96 SER A O 1
ATOM 750 N N . LYS A 1 97 ? 2.672 6.007 -9.837 1.00 95.19 97 LYS A N 1
ATOM 751 C CA . LYS A 1 97 ? 3.451 6.794 -10.809 1.00 95.19 97 LYS A CA 1
ATOM 752 C C . LYS A 1 97 ? 3.960 5.947 -11.978 1.00 95.19 97 LYS A C 1
ATOM 754 O O . LYS A 1 97 ? 3.927 6.401 -13.118 1.00 95.19 97 LYS A O 1
ATOM 759 N N . LEU A 1 98 ? 4.380 4.708 -11.725 1.00 97.38 98 LEU A N 1
ATOM 760 C CA . LEU A 1 98 ? 4.887 3.796 -12.751 1.00 97.38 98 LEU A CA 1
ATOM 761 C C . LEU A 1 98 ? 3.819 3.464 -13.804 1.00 97.38 98 LEU A C 1
ATOM 763 O O . LEU A 1 98 ? 4.123 3.402 -14.991 1.00 97.38 98 LEU A O 1
ATOM 767 N N . GLN A 1 99 ? 2.552 3.342 -13.395 1.00 96.94 99 GLN A N 1
ATOM 768 C CA . GLN A 1 99 ? 1.414 3.140 -14.308 1.00 96.94 99 GLN A CA 1
ATOM 769 C C . GLN A 1 99 ? 1.086 4.360 -15.184 1.00 96.94 99 GLN A C 1
ATOM 771 O O . GLN A 1 99 ? 0.177 4.300 -16.012 1.00 96.94 99 GLN A O 1
ATOM 776 N N . GLN A 1 100 ? 1.795 5.472 -14.998 1.00 96.56 100 GLN A N 1
ATOM 777 C CA . GLN A 1 100 ? 1.614 6.721 -15.736 1.00 96.56 100 GLN A CA 1
ATOM 778 C C . GLN A 1 100 ? 2.953 7.306 -16.210 1.00 96.56 100 GLN A C 1
ATOM 780 O O . GLN A 1 100 ? 3.023 8.480 -16.575 1.00 96.56 100 GLN A O 1
ATOM 785 N N . ILE A 1 101 ? 4.026 6.505 -16.218 1.00 97.31 101 ILE A N 1
ATOM 786 C CA . ILE A 1 101 ? 5.396 6.995 -16.423 1.00 97.31 101 ILE A CA 1
ATOM 787 C C . ILE A 1 101 ? 5.614 7.667 -17.787 1.00 97.31 101 ILE A C 1
ATOM 789 O O . ILE A 1 101 ? 6.479 8.526 -17.915 1.00 97.31 101 ILE A O 1
ATOM 793 N N . GLN A 1 102 ? 4.786 7.358 -18.789 1.00 96.25 102 GLN A N 1
ATOM 794 C CA . GLN A 1 102 ? 4.796 8.004 -20.107 1.00 96.25 102 GLN A CA 1
ATOM 795 C C . GLN A 1 102 ? 4.509 9.509 -20.060 1.00 96.25 102 GLN A C 1
ATOM 797 O O . GLN A 1 102 ? 4.837 10.215 -21.009 1.00 96.25 102 GLN A O 1
ATOM 802 N N . PHE A 1 103 ? 3.886 10.000 -18.987 1.00 96.31 103 PHE A N 1
ATOM 803 C CA . PHE A 1 103 ? 3.608 11.422 -18.791 1.00 96.31 103 PHE A CA 1
ATOM 804 C C . PHE A 1 103 ? 4.697 12.137 -17.982 1.00 96.31 103 PHE A C 1
ATOM 806 O O . PHE A 1 103 ? 4.609 13.347 -17.778 1.00 96.31 103 PHE A O 1
ATOM 813 N N . ALA A 1 104 ? 5.717 11.417 -17.509 1.00 95.00 104 ALA A N 1
ATOM 814 C CA . ALA A 1 104 ? 6.839 12.035 -16.823 1.00 95.00 104 ALA A CA 1
ATOM 815 C C . ALA A 1 104 ? 7.680 12.877 -17.805 1.00 95.00 104 ALA A C 1
ATOM 817 O O . ALA A 1 104 ? 7.875 12.462 -18.947 1.00 95.00 104 ALA A O 1
ATOM 818 N N . PRO A 1 105 ? 8.231 14.028 -17.373 1.00 90.56 105 PRO A N 1
ATOM 819 C CA . PRO A 1 105 ? 9.067 14.871 -18.232 1.00 90.56 105 PRO A CA 1
ATOM 820 C C . PRO A 1 105 ? 10.357 14.167 -18.682 1.00 90.56 105 PRO A C 1
ATOM 822 O O . PRO A 1 105 ? 10.839 14.425 -19.780 1.00 90.56 105 PRO A O 1
ATOM 825 N N . ASN A 1 106 ? 10.895 13.259 -17.859 1.00 94.88 106 ASN A N 1
ATOM 826 C CA . ASN A 1 106 ? 12.033 12.409 -18.203 1.00 94.88 106 ASN A CA 1
ATOM 827 C C . ASN A 1 106 ? 11.805 10.973 -17.683 1.00 94.88 106 ASN A C 1
ATOM 829 O O . ASN A 1 106 ? 12.227 10.644 -16.573 1.00 94.88 106 ASN A O 1
ATOM 833 N N . PRO A 1 107 ? 11.091 10.116 -18.440 1.00 96.06 107 PRO A N 1
ATOM 834 C CA . PRO A 1 107 ? 10.718 8.771 -17.992 1.00 96.06 107 PRO A CA 1
ATOM 835 C C . PRO A 1 107 ? 11.915 7.874 -17.651 1.00 96.06 107 PRO A C 1
ATOM 837 O O . PRO A 1 107 ? 11.817 7.067 -16.731 1.00 96.06 107 PRO A O 1
ATOM 840 N N . GLY A 1 108 ? 13.042 8.038 -18.357 1.00 97.00 108 GLY A N 1
ATOM 841 C CA . GLY A 1 108 ? 14.287 7.309 -18.097 1.00 97.00 108 GLY A CA 1
ATOM 842 C C . GLY A 1 108 ? 14.845 7.611 -16.715 1.00 97.00 108 GLY A C 1
ATOM 843 O O . GLY A 1 108 ? 14.922 6.713 -15.882 1.00 97.00 108 GLY A O 1
ATOM 844 N N . GLU A 1 109 ? 15.134 8.884 -16.440 1.00 97.06 109 GLU A N 1
ATOM 845 C CA . GLU A 1 109 ? 15.654 9.312 -15.133 1.00 97.06 109 GLU A CA 1
ATOM 846 C C . GLU A 1 109 ? 14.681 8.991 -13.990 1.00 97.06 109 GLU A C 1
ATOM 848 O O . GLU A 1 109 ? 15.091 8.561 -12.911 1.00 97.06 109 GLU A O 1
ATOM 853 N N . VAL A 1 110 ? 13.373 9.150 -14.224 1.00 96.44 110 VAL A N 1
ATOM 854 C CA . VAL A 1 110 ? 12.350 8.804 -13.227 1.00 96.44 110 VAL A CA 1
ATOM 855 C C . VAL A 1 110 ? 12.361 7.308 -12.924 1.00 96.44 110 VAL A C 1
ATOM 857 O O . VAL A 1 110 ? 12.312 6.928 -11.753 1.00 96.44 110 VAL A O 1
ATOM 860 N N . PHE A 1 111 ? 12.445 6.448 -13.941 1.00 97.94 111 PHE A N 1
ATOM 861 C CA . PHE A 1 111 ? 12.508 5.005 -13.729 1.00 97.94 111 PHE A CA 1
ATOM 862 C C . PHE A 1 111 ? 13.807 4.587 -13.032 1.00 97.94 111 PHE A C 1
ATOM 864 O O . PHE A 1 111 ? 13.768 3.768 -12.116 1.00 97.94 111 PHE A O 1
ATOM 871 N N . GLU A 1 112 ? 14.941 5.184 -13.397 1.00 97.12 112 GLU A N 1
ATOM 872 C CA . GLU A 1 112 ? 16.226 4.956 -12.726 1.00 97.12 112 GLU A CA 1
ATOM 873 C C . GLU A 1 112 ? 16.165 5.320 -11.245 1.00 97.12 112 GLU A C 1
ATOM 875 O O . GLU A 1 112 ? 16.562 4.523 -10.394 1.00 97.12 112 GLU A O 1
ATOM 880 N N . TRP A 1 113 ? 15.575 6.470 -10.914 1.00 95.81 113 TRP A N 1
ATOM 881 C CA . TRP A 1 113 ? 15.323 6.841 -9.526 1.00 95.81 113 TRP A CA 1
ATOM 882 C C . TRP A 1 113 ? 14.440 5.808 -8.813 1.00 95.81 113 TRP A C 1
ATOM 884 O O . TRP A 1 113 ? 14.776 5.384 -7.704 1.00 95.81 113 TRP A O 1
ATOM 894 N N . MET A 1 114 ? 13.357 5.339 -9.443 1.00 97.12 114 MET A N 1
ATOM 895 C CA . MET A 1 114 ? 12.483 4.314 -8.856 1.00 97.12 114 MET A CA 1
ATOM 896 C C . MET A 1 114 ? 13.222 2.985 -8.610 1.00 97.12 114 MET A C 1
ATOM 898 O O . MET A 1 114 ? 12.961 2.319 -7.604 1.00 97.12 114 MET A O 1
ATOM 902 N N . LEU A 1 115 ? 14.170 2.600 -9.476 1.00 96.44 115 LEU A N 1
ATOM 903 C CA . LEU A 1 115 ? 15.014 1.413 -9.276 1.00 96.44 115 LEU A CA 1
ATOM 904 C C . LEU A 1 115 ? 15.854 1.532 -7.999 1.00 96.44 115 LEU A C 1
ATOM 906 O O . LEU A 1 115 ? 15.904 0.576 -7.228 1.00 96.44 115 LEU A O 1
ATOM 910 N N . THR A 1 116 ? 16.413 2.712 -7.703 1.00 95.12 116 THR A N 1
ATOM 911 C CA . THR A 1 116 ? 17.150 2.947 -6.439 1.00 95.12 116 THR A CA 1
ATOM 912 C C . THR A 1 116 ? 16.273 2.856 -5.183 1.00 95.12 116 THR A C 1
ATOM 914 O O . THR A 1 116 ? 16.786 2.788 -4.068 1.00 95.12 116 THR A O 1
ATOM 917 N N . ARG A 1 117 ? 14.944 2.857 -5.351 1.00 93.69 117 ARG A N 1
ATOM 918 C CA . ARG A 1 117 ? 13.941 2.807 -4.279 1.00 93.69 117 ARG A CA 1
ATOM 919 C C . ARG A 1 117 ? 13.202 1.466 -4.200 1.00 93.69 117 ARG A C 1
ATOM 921 O O . ARG A 1 117 ? 12.251 1.351 -3.434 1.00 93.69 117 ARG A O 1
ATOM 928 N N . GLY A 1 118 ? 13.636 0.455 -4.953 1.00 92.88 118 GLY A N 1
ATOM 929 C CA . GLY A 1 118 ? 13.111 -0.909 -4.845 1.00 92.88 118 GLY A CA 1
ATOM 930 C C . GLY A 1 118 ? 11.891 -1.213 -5.720 1.00 92.88 118 GLY A C 1
ATOM 931 O O . GLY A 1 118 ? 11.200 -2.203 -5.485 1.00 92.88 118 GLY A O 1
ATOM 932 N N . ILE A 1 119 ? 11.617 -0.412 -6.761 1.00 96.62 119 ILE A N 1
ATOM 933 C CA . ILE A 1 119 ? 10.518 -0.710 -7.704 1.00 96.62 119 ILE A CA 1
ATOM 934 C C . ILE A 1 119 ? 10.751 -2.004 -8.497 1.00 96.62 119 ILE A C 1
ATOM 936 O O . ILE A 1 119 ? 9.823 -2.551 -9.095 1.00 96.62 119 ILE A O 1
ATOM 940 N N . ALA A 1 120 ? 11.992 -2.490 -8.535 1.00 97.12 120 ALA A N 1
ATOM 941 C CA . ALA A 1 120 ? 12.387 -3.613 -9.367 1.00 97.12 120 ALA A CA 1
ATOM 942 C C . ALA A 1 120 ? 11.606 -4.893 -9.007 1.00 97.12 120 ALA A C 1
ATOM 944 O O . ALA A 1 120 ? 11.181 -5.612 -9.913 1.00 97.12 120 ALA A O 1
ATOM 945 N N . GLY A 1 121 ? 11.331 -5.143 -7.723 1.00 97.06 121 GLY A N 1
ATOM 946 C CA . GLY A 1 121 ? 10.479 -6.254 -7.282 1.00 97.06 121 GLY A CA 1
ATOM 947 C C . GLY A 1 121 ? 9.061 -6.178 -7.828 1.00 97.06 121 GLY A C 1
ATOM 948 O O . GLY A 1 121 ? 8.524 -7.190 -8.270 1.00 97.06 121 GLY A O 1
ATOM 949 N N . VAL A 1 122 ? 8.485 -4.979 -7.910 1.00 97.88 122 VAL A N 1
ATOM 950 C CA . VAL A 1 122 ? 7.155 -4.755 -8.494 1.00 97.88 122 VAL A CA 1
ATOM 951 C C . VAL A 1 122 ? 7.154 -5.024 -9.997 1.00 97.88 122 VAL A C 1
ATOM 953 O O . VAL A 1 122 ? 6.258 -5.695 -10.507 1.00 97.88 122 VAL A O 1
ATOM 956 N N . VAL A 1 123 ? 8.175 -4.548 -10.710 1.00 98.50 123 VAL A N 1
ATOM 957 C CA . VAL A 1 123 ? 8.334 -4.786 -12.153 1.00 98.50 123 VAL A CA 1
ATOM 958 C C . VAL A 1 123 ? 8.425 -6.290 -12.442 1.00 98.50 123 VAL A C 1
ATOM 960 O O . VAL A 1 123 ? 7.693 -6.793 -13.298 1.00 98.50 123 VAL A O 1
ATOM 963 N N . ARG A 1 124 ? 9.234 -7.023 -11.661 1.00 98.44 124 ARG A N 1
ATOM 964 C CA . ARG A 1 124 ? 9.339 -8.491 -11.739 1.00 98.44 124 ARG A CA 1
ATOM 965 C C . ARG A 1 124 ? 8.021 -9.187 -11.409 1.00 98.44 124 ARG A C 1
ATOM 967 O O . ARG A 1 124 ? 7.615 -10.087 -12.139 1.00 98.44 124 ARG A O 1
ATOM 974 N N . ALA A 1 125 ? 7.343 -8.760 -10.342 1.00 98.25 125 ALA A N 1
ATOM 975 C CA . ALA A 1 125 ? 6.079 -9.335 -9.877 1.00 98.25 125 ALA A CA 1
ATOM 976 C C . ALA A 1 125 ? 5.000 -9.362 -10.963 1.00 98.25 125 ALA A C 1
ATOM 978 O O . ALA A 1 125 ? 4.230 -10.315 -11.041 1.00 98.25 125 ALA A O 1
ATOM 979 N N . TYR A 1 126 ? 4.986 -8.349 -11.830 1.00 98.38 126 TYR A N 1
ATOM 980 C CA . TYR A 1 126 ? 4.033 -8.241 -12.932 1.00 98.38 126 TYR A CA 1
ATOM 981 C C . TYR A 1 126 ? 4.590 -8.714 -14.284 1.00 98.38 126 TYR A C 1
ATOM 983 O O . TYR A 1 126 ? 4.013 -8.413 -15.327 1.00 98.38 126 TYR A O 1
ATOM 991 N N . GLY A 1 127 ? 5.673 -9.497 -14.277 1.00 98.06 127 GLY A N 1
ATOM 992 C CA . GLY A 1 127 ? 6.144 -10.245 -15.445 1.00 98.06 127 GLY A CA 1
ATOM 993 C C . GLY A 1 127 ? 7.092 -9.485 -16.370 1.00 98.06 127 GLY A C 1
ATOM 994 O O . GLY A 1 127 ? 7.268 -9.892 -17.518 1.00 98.06 127 GLY A O 1
ATOM 995 N N . PHE A 1 128 ? 7.708 -8.402 -15.897 1.00 98.56 128 PHE A N 1
ATOM 996 C CA . PHE A 1 128 ? 8.668 -7.625 -16.676 1.00 98.56 128 PHE A CA 1
ATOM 997 C C . PHE A 1 128 ? 10.078 -7.741 -16.100 1.00 98.56 128 PHE A C 1
ATOM 999 O O . PHE A 1 128 ? 10.280 -7.844 -14.893 1.00 98.56 128 PHE A O 1
ATOM 1006 N N . ASP A 1 129 ? 11.071 -7.681 -16.983 1.00 98.19 129 ASP A N 1
ATOM 1007 C CA . ASP A 1 129 ? 12.475 -7.606 -16.593 1.00 98.19 129 ASP A CA 1
ATOM 1008 C C . ASP A 1 129 ? 12.904 -6.135 -16.418 1.00 98.19 129 ASP A C 1
ATOM 1010 O O . ASP A 1 129 ? 12.820 -5.374 -17.387 1.00 98.19 129 ASP A 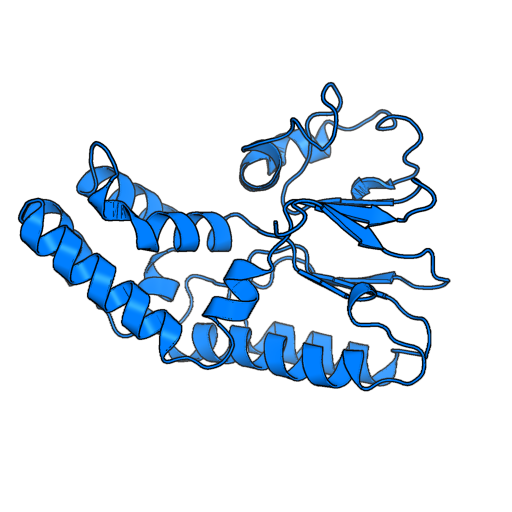O 1
ATOM 1014 N N . PRO A 1 130 ? 13.377 -5.707 -15.229 1.00 97.75 130 PRO A N 1
ATOM 1015 C CA . PRO A 1 130 ? 13.735 -4.312 -14.974 1.00 97.75 130 PRO A CA 1
ATOM 1016 C C . PRO A 1 130 ? 14.770 -3.728 -15.944 1.00 97.75 130 PRO A C 1
ATOM 1018 O O . PRO A 1 130 ? 14.645 -2.564 -16.321 1.00 97.75 130 PRO A O 1
ATOM 1021 N N . ALA A 1 131 ? 15.749 -4.517 -16.401 1.00 97.44 131 ALA A N 1
ATOM 1022 C CA . ALA A 1 131 ? 16.761 -4.041 -17.346 1.00 97.44 131 ALA A CA 1
ATOM 1023 C C . ALA A 1 131 ? 16.162 -3.797 -18.744 1.00 97.44 131 ALA A C 1
ATOM 1025 O O . ALA A 1 131 ? 16.490 -2.815 -19.415 1.00 97.44 131 ALA A O 1
ATOM 1026 N N . ASN A 1 132 ? 15.235 -4.649 -19.187 1.00 98.31 132 ASN A N 1
ATOM 1027 C CA . ASN A 1 132 ? 14.462 -4.430 -20.411 1.00 98.31 132 ASN A CA 1
ATOM 1028 C C . ASN A 1 132 ? 13.572 -3.188 -20.304 1.00 98.31 132 ASN A C 1
ATOM 1030 O O . ASN A 1 132 ? 13.487 -2.414 -21.261 1.00 98.31 132 ASN A O 1
ATOM 1034 N N . VAL A 1 133 ? 12.939 -2.974 -19.147 1.00 98.12 133 VAL A N 1
ATOM 1035 C CA . VAL A 1 133 ? 12.135 -1.769 -18.905 1.00 98.12 133 VAL A CA 1
ATOM 1036 C C . VAL A 1 133 ? 13.007 -0.521 -18.969 1.00 98.12 133 VAL A C 1
ATOM 1038 O O . VAL A 1 133 ? 12.661 0.402 -19.700 1.00 98.12 133 VAL A O 1
ATOM 1041 N N . GLN A 1 134 ? 14.171 -0.514 -18.313 1.00 97.50 134 GLN A N 1
ATOM 1042 C CA . GLN A 1 134 ? 15.100 0.618 -18.362 1.00 97.50 134 GLN A CA 1
ATOM 1043 C C . GLN A 1 134 ? 15.483 0.960 -19.806 1.00 97.50 134 GLN A C 1
ATOM 1045 O O . GLN A 1 134 ? 15.365 2.109 -20.220 1.00 97.50 134 GLN A O 1
ATOM 1050 N N . ARG A 1 135 ? 15.830 -0.042 -20.626 1.00 97.62 135 ARG A N 1
ATOM 1051 C CA . ARG A 1 135 ? 16.098 0.174 -22.058 1.00 97.62 135 ARG A CA 1
ATOM 1052 C C . ARG A 1 135 ? 14.896 0.762 -22.796 1.00 97.62 135 ARG A C 1
ATOM 1054 O O . ARG A 1 135 ? 15.078 1.641 -23.633 1.00 97.62 135 ARG A O 1
ATOM 1061 N N . THR A 1 136 ? 13.685 0.309 -22.476 1.00 98.12 136 THR A N 1
ATOM 1062 C CA . THR A 1 136 ? 12.436 0.813 -23.075 1.00 98.12 136 THR A CA 1
ATOM 1063 C C . THR A 1 136 ? 12.211 2.294 -22.763 1.00 98.12 136 THR A C 1
ATOM 1065 O O . THR A 1 136 ? 11.752 3.035 -23.632 1.00 98.12 136 THR A O 1
ATOM 1068 N N . MET A 1 137 ? 12.615 2.764 -21.577 1.00 97.38 137 MET A N 1
ATOM 1069 C CA . MET A 1 137 ? 12.484 4.175 -21.186 1.00 97.38 137 MET A CA 1
ATOM 1070 C C . MET A 1 137 ? 13.293 5.143 -22.061 1.00 97.38 137 MET A C 1
ATOM 1072 O O . MET A 1 137 ? 12.990 6.334 -22.092 1.00 97.38 137 MET A O 1
ATOM 1076 N N . HIS A 1 138 ? 14.265 4.641 -22.828 1.00 94.25 138 HIS A N 1
ATOM 1077 C CA . HIS A 1 138 ? 15.067 5.432 -23.766 1.00 94.25 138 HIS A CA 1
ATOM 1078 C C . HIS A 1 138 ? 14.661 5.247 -25.242 1.00 94.25 138 HIS A C 1
ATOM 1080 O O . HIS A 1 138 ? 15.311 5.794 -26.129 1.00 94.25 138 HIS A O 1
ATOM 1086 N N . GLN A 1 139 ? 13.586 4.503 -25.534 1.00 95.25 139 GLN A N 1
ATOM 1087 C CA . GLN A 1 139 ? 13.137 4.189 -26.905 1.00 95.25 139 GLN A CA 1
ATOM 1088 C C . GLN A 1 139 ? 12.053 5.142 -27.446 1.00 95.25 139 GLN A C 1
ATOM 1090 O O . GLN A 1 139 ? 11.496 4.916 -28.520 1.00 95.25 139 GLN A O 1
ATOM 1095 N N . GLY A 1 140 ? 11.763 6.225 -26.723 1.00 94.19 140 GLY A N 1
ATOM 1096 C CA . GLY A 1 140 ? 10.811 7.258 -27.132 1.00 94.19 140 GLY A CA 1
ATOM 1097 C C . GLY A 1 140 ? 9.358 6.985 -26.725 1.00 94.19 140 GLY A C 1
ATOM 1098 O O . GLY A 1 140 ? 8.987 5.899 -26.280 1.00 94.19 140 GLY A O 1
ATOM 1099 N N . ALA A 1 141 ? 8.511 8.007 -26.880 1.00 95.50 141 ALA A N 1
ATOM 1100 C CA . ALA A 1 141 ? 7.179 8.068 -26.269 1.00 95.50 141 ALA A CA 1
ATOM 1101 C C . ALA A 1 141 ? 6.238 6.909 -26.647 1.00 95.50 141 ALA A C 1
ATOM 1103 O O . ALA A 1 141 ? 5.443 6.470 -25.815 1.00 95.50 141 ALA A O 1
ATOM 1104 N N . HIS A 1 142 ? 6.322 6.395 -27.879 1.00 97.62 142 HIS A N 1
ATOM 1105 C CA . HIS A 1 142 ? 5.473 5.289 -28.329 1.00 97.62 142 HIS A CA 1
ATOM 1106 C C . HIS A 1 142 ? 5.792 3.980 -27.593 1.00 97.62 142 HIS A C 1
ATOM 1108 O O . HIS A 1 142 ? 4.884 3.355 -27.046 1.00 97.62 142 HIS A O 1
ATOM 1114 N N . ALA A 1 143 ? 7.075 3.606 -27.520 1.00 98.12 143 ALA A N 1
ATOM 1115 C CA . ALA A 1 143 ? 7.524 2.399 -26.825 1.00 98.12 143 ALA A CA 1
ATOM 1116 C C . ALA A 1 143 ? 7.189 2.463 -25.327 1.00 98.12 143 ALA A C 1
ATOM 1118 O O . ALA A 1 143 ? 6.656 1.506 -24.765 1.00 98.12 143 ALA A O 1
ATOM 1119 N N . ILE A 1 144 ? 7.407 3.628 -24.706 1.00 98.44 144 ILE A N 1
ATOM 1120 C CA . ILE A 1 144 ? 7.066 3.866 -23.297 1.00 98.44 144 ILE A CA 1
ATOM 1121 C C . ILE A 1 144 ? 5.558 3.717 -23.081 1.00 98.44 144 ILE A C 1
ATOM 1123 O O . ILE A 1 144 ? 5.138 2.987 -22.192 1.00 98.44 144 ILE A O 1
ATOM 1127 N N . SER A 1 145 ? 4.727 4.338 -23.922 1.00 98.25 145 SER A N 1
ATOM 1128 C CA . SER A 1 145 ? 3.263 4.256 -23.792 1.00 98.25 145 SER A CA 1
ATOM 1129 C C . SER A 1 145 ? 2.732 2.829 -23.967 1.00 98.25 145 SER A C 1
ATOM 1131 O O . SER A 1 145 ? 1.821 2.409 -23.245 1.00 98.25 145 SER A O 1
ATOM 1133 N N . GLN A 1 146 ? 3.305 2.070 -24.907 1.00 98.50 146 GLN A N 1
ATOM 1134 C CA . GLN A 1 146 ? 2.968 0.663 -25.115 1.00 98.50 146 GLN A CA 1
ATOM 1135 C C . GLN A 1 146 ? 3.337 -0.177 -23.888 1.00 98.50 146 GLN A C 1
ATOM 1137 O O . GLN A 1 146 ? 2.512 -0.959 -23.409 1.00 98.50 146 GLN A O 1
ATOM 1142 N N . TRP A 1 147 ? 4.544 0.015 -23.352 1.00 98.62 147 TRP A N 1
ATOM 1143 C CA . TRP A 1 147 ? 4.988 -0.668 -22.143 1.00 98.62 147 TRP A CA 1
ATOM 1144 C C . TRP A 1 147 ? 4.119 -0.318 -20.934 1.00 98.62 147 TRP A C 1
ATOM 1146 O O . TRP A 1 147 ? 3.661 -1.227 -20.246 1.00 98.62 147 TRP A O 1
ATOM 1156 N N . THR A 1 148 ? 3.813 0.962 -20.702 1.00 98.44 148 THR A N 1
ATOM 1157 C CA . THR A 1 148 ? 2.984 1.362 -19.558 1.00 98.44 148 THR A CA 1
ATOM 1158 C C . THR A 1 148 ? 1.583 0.760 -19.643 1.00 98.44 148 THR A C 1
ATOM 1160 O O . THR A 1 148 ? 1.035 0.311 -18.635 1.00 98.44 148 THR A O 1
ATOM 1163 N N . SER A 1 149 ? 1.010 0.688 -20.848 1.00 98.44 149 SER A N 1
ATOM 1164 C CA . SER A 1 149 ? -0.285 0.035 -21.065 1.00 98.44 149 SER A CA 1
ATOM 1165 C C . SER A 1 149 ? -0.216 -1.457 -20.731 1.00 98.44 149 SER A C 1
ATOM 1167 O O . SER A 1 149 ? -1.054 -1.954 -19.976 1.00 98.44 149 SER A O 1
ATOM 1169 N N . ALA A 1 150 ? 0.823 -2.149 -21.212 1.00 98.62 150 ALA A N 1
ATOM 1170 C CA . ALA A 1 150 ? 1.056 -3.560 -20.912 1.00 98.62 150 ALA A CA 1
ATOM 1171 C C . ALA A 1 150 ? 1.286 -3.808 -19.411 1.00 98.62 150 ALA A C 1
ATOM 1173 O O . ALA A 1 150 ? 0.777 -4.786 -18.864 1.00 98.62 150 ALA A O 1
ATOM 1174 N N . PHE A 1 151 ? 2.007 -2.915 -18.730 1.00 98.62 151 PHE A N 1
ATOM 1175 C CA . PHE A 1 151 ? 2.223 -2.983 -17.289 1.00 98.62 151 PHE A CA 1
ATOM 1176 C C . PHE A 1 151 ? 0.909 -2.819 -16.518 1.00 98.62 151 PHE A C 1
ATOM 1178 O O . PHE A 1 151 ? 0.585 -3.648 -15.668 1.00 98.62 151 PHE A O 1
ATOM 1185 N N . GLY A 1 152 ? 0.098 -1.816 -16.863 1.00 98.12 152 GLY A N 1
ATOM 1186 C CA . GLY A 1 152 ? -1.231 -1.639 -16.274 1.00 98.12 152 GLY A CA 1
ATOM 1187 C C . GLY A 1 152 ? -2.149 -2.847 -16.506 1.00 98.12 152 GLY A C 1
ATOM 1188 O O . GLY A 1 152 ? -2.882 -3.248 -15.600 1.00 98.12 152 GLY A O 1
ATOM 1189 N N . ASP A 1 153 ? -2.096 -3.464 -17.690 1.00 98.31 153 ASP A N 1
ATOM 1190 C CA . ASP A 1 153 ? -2.827 -4.704 -17.980 1.00 98.31 153 ASP A CA 1
ATOM 1191 C C . ASP A 1 153 ? -2.345 -5.872 -17.122 1.00 98.31 153 ASP A C 1
ATOM 1193 O O . ASP A 1 153 ? -3.169 -6.632 -16.610 1.00 98.31 153 ASP A O 1
ATOM 1197 N N . ALA A 1 154 ? -1.033 -6.012 -16.928 1.00 98.38 154 ALA A N 1
ATOM 1198 C CA . ALA A 1 154 ? -0.474 -7.041 -16.064 1.00 98.38 154 ALA A CA 1
ATOM 1199 C C . ALA A 1 154 ? -0.978 -6.882 -14.624 1.00 98.38 154 ALA A C 1
ATOM 1201 O O . ALA A 1 154 ? -1.497 -7.845 -14.067 1.00 98.38 154 ALA A O 1
ATOM 1202 N N . VAL A 1 155 ? -0.955 -5.666 -14.063 1.00 97.94 155 VAL A N 1
ATOM 1203 C CA . VAL A 1 155 ? -1.510 -5.387 -12.724 1.00 97.94 155 VAL A CA 1
ATOM 1204 C C . VAL A 1 155 ? -2.992 -5.772 -12.642 1.00 97.94 155 VAL A C 1
ATOM 1206 O O . VAL A 1 155 ? -3.410 -6.420 -11.683 1.00 97.94 155 VAL A O 1
ATOM 1209 N N . ARG A 1 156 ? -3.794 -5.426 -13.658 1.00 97.19 156 ARG A N 1
ATOM 1210 C CA . ARG A 1 156 ? -5.236 -5.738 -13.701 1.00 97.19 156 ARG A CA 1
ATOM 1211 C C . ARG A 1 156 ? -5.548 -7.231 -13.788 1.00 97.19 156 ARG A C 1
ATOM 1213 O O . ARG A 1 156 ? -6.602 -7.643 -13.307 1.00 97.19 156 ARG A O 1
ATOM 1220 N N . ARG A 1 157 ? -4.667 -8.039 -14.385 1.00 97.50 157 ARG A N 1
ATOM 1221 C CA . ARG A 1 157 ? -4.843 -9.502 -14.470 1.00 97.50 157 ARG A CA 1
ATOM 1222 C C . ARG A 1 157 ? -4.739 -10.186 -13.106 1.00 97.50 157 ARG A C 1
ATOM 1224 O O . ARG A 1 157 ? -5.273 -11.282 -12.950 1.00 97.50 157 ARG A O 1
ATOM 1231 N N . HIS A 1 158 ? -4.111 -9.547 -12.119 1.00 97.94 158 HIS A N 1
ATOM 1232 C CA . HIS A 1 158 ? -4.106 -10.034 -10.743 1.00 97.94 158 HIS A CA 1
ATOM 1233 C C . HIS A 1 158 ? -5.353 -9.546 -9.997 1.00 97.94 158 HIS A C 1
ATOM 1235 O O . HIS A 1 158 ? -5.515 -8.361 -9.689 1.00 97.94 158 HIS A O 1
ATOM 1241 N N . GLY A 1 159 ? -6.258 -10.486 -9.711 1.00 97.25 159 GLY A N 1
ATOM 1242 C CA . GLY A 1 159 ? -7.542 -10.207 -9.074 1.00 97.25 159 GLY A CA 1
ATOM 1243 C C . GLY A 1 159 ? -7.390 -9.425 -7.768 1.00 97.25 159 GLY A C 1
ATOM 1244 O O . GLY A 1 159 ? -6.708 -9.855 -6.847 1.00 97.25 159 GLY A O 1
ATOM 1245 N N . GLY A 1 160 ? -8.039 -8.264 -7.685 1.00 97.25 160 GLY A N 1
ATOM 1246 C CA . GLY A 1 160 ? -8.055 -7.425 -6.485 1.00 97.25 160 GLY A CA 1
ATOM 1247 C C . GLY A 1 160 ? -6.859 -6.482 -6.313 1.00 97.25 160 GLY A C 1
ATOM 1248 O O . GLY A 1 160 ? -6.993 -5.518 -5.565 1.00 97.25 160 GLY A O 1
ATOM 1249 N N . HIS A 1 161 ? -5.745 -6.654 -7.035 1.00 98.06 161 HIS A N 1
ATOM 1250 C CA . HIS A 1 161 ? -4.562 -5.788 -6.890 1.00 98.06 161 HIS A CA 1
ATOM 1251 C C . HIS A 1 161 ? -4.868 -4.335 -7.280 1.00 98.06 161 HIS A C 1
ATOM 1253 O O . HIS A 1 161 ? -4.610 -3.406 -6.516 1.00 98.06 161 HIS A O 1
ATOM 1259 N N . ASN A 1 162 ? -5.495 -4.135 -8.445 1.00 95.62 162 ASN A N 1
ATOM 1260 C CA . ASN A 1 162 ? -5.904 -2.802 -8.892 1.00 95.62 162 ASN A CA 1
ATOM 1261 C C . ASN A 1 162 ? -6.996 -2.192 -7.992 1.00 95.62 162 ASN A C 1
ATOM 1263 O O . ASN A 1 162 ? -7.026 -0.980 -7.788 1.00 95.62 162 ASN A O 1
ATOM 1267 N N . ALA A 1 163 ? -7.886 -3.027 -7.443 1.00 95.50 163 ALA A N 1
ATOM 1268 C CA . ALA A 1 163 ? -8.936 -2.578 -6.530 1.00 95.50 163 ALA A CA 1
ATOM 1269 C C . ALA A 1 163 ? -8.348 -2.095 -5.196 1.00 95.50 163 ALA A C 1
ATOM 1271 O O . ALA A 1 163 ? -8.725 -1.024 -4.732 1.00 95.50 163 ALA A O 1
ATOM 1272 N N . LEU A 1 164 ? -7.380 -2.829 -4.634 1.00 96.69 164 LEU A N 1
ATOM 1273 C CA . LEU A 1 164 ? -6.627 -2.406 -3.453 1.00 96.69 164 LEU A CA 1
ATOM 1274 C C . LEU A 1 164 ? -5.921 -1.074 -3.706 1.00 96.69 164 LEU A C 1
ATOM 1276 O O . LEU A 1 164 ? -6.103 -0.140 -2.933 1.00 96.69 164 LEU A O 1
ATOM 1280 N N . LEU A 1 165 ? -5.178 -0.965 -4.812 1.00 95.06 165 LEU A N 1
ATOM 1281 C CA . LEU A 1 165 ? -4.446 0.254 -5.160 1.00 95.06 165 LEU A CA 1
ATOM 1282 C C . LEU A 1 165 ? -5.373 1.477 -5.289 1.00 95.06 165 LEU A C 1
ATOM 1284 O O . LEU A 1 165 ? -5.021 2.579 -4.869 1.00 95.06 165 LEU A O 1
ATOM 1288 N N . SER A 1 166 ? -6.570 1.272 -5.841 1.00 93.19 166 SER A N 1
ATOM 1289 C CA . SER A 1 166 ? -7.580 2.323 -6.021 1.00 93.19 166 SER A CA 1
ATOM 1290 C C . SER A 1 166 ? -8.263 2.748 -4.715 1.00 93.19 166 SER A C 1
ATOM 1292 O O . SER A 1 166 ? -8.811 3.850 -4.644 1.00 93.19 166 SER A O 1
ATOM 1294 N N . ASP A 1 167 ? -8.251 1.895 -3.688 1.00 94.62 167 ASP A N 1
ATOM 1295 C CA . ASP A 1 167 ? -8.891 2.163 -2.396 1.00 94.62 167 ASP A CA 1
ATOM 1296 C C . ASP A 1 167 ? -7.926 2.717 -1.334 1.00 94.62 167 ASP A C 1
ATOM 1298 O O . ASP A 1 167 ? -8.368 3.135 -0.264 1.00 94.62 167 ASP A O 1
ATOM 1302 N N . LEU A 1 168 ? -6.623 2.789 -1.624 1.00 96.06 168 LEU A N 1
ATOM 1303 C CA . LEU A 1 168 ? -5.633 3.296 -0.672 1.00 96.06 168 LEU A CA 1
ATOM 1304 C C . LEU A 1 168 ? -5.950 4.713 -0.186 1.00 96.06 168 LEU A C 1
ATOM 1306 O O . LEU A 1 168 ? -6.344 5.591 -0.959 1.00 96.06 168 LEU A O 1
ATOM 1310 N N . LYS A 1 169 ? -5.706 4.941 1.102 1.00 95.31 169 LYS A N 1
ATOM 1311 C CA . LYS A 1 169 ? -5.930 6.214 1.794 1.00 95.31 169 LYS A CA 1
ATOM 1312 C C . LYS A 1 169 ? -4.599 6.872 2.111 1.00 95.31 169 LYS A C 1
ATOM 1314 O O . LYS A 1 169 ? -3.610 6.193 2.349 1.00 95.31 169 LYS A O 1
ATOM 1319 N N . HIS A 1 170 ? -4.545 8.193 2.134 1.00 94.06 170 HIS A N 1
ATOM 1320 C CA . HIS A 1 170 ? -3.316 8.895 2.507 1.00 94.06 170 HIS A CA 1
ATOM 1321 C C . HIS A 1 170 ? -3.063 8.816 4.018 1.00 94.06 170 HIS A C 1
ATOM 1323 O O . HIS A 1 170 ? -1.921 8.725 4.449 1.00 94.06 170 HIS A O 1
ATOM 1329 N N . ALA A 1 171 ? -4.137 8.810 4.809 1.00 94.06 171 ALA A N 1
ATOM 1330 C CA . ALA A 1 171 ? -4.106 8.624 6.253 1.00 94.06 171 ALA A CA 1
ATOM 1331 C C . ALA A 1 171 ? -5.447 8.064 6.743 1.00 94.06 171 ALA A C 1
ATOM 1333 O O . ALA A 1 171 ? -6.462 8.131 6.035 1.00 94.06 171 ALA A O 1
ATOM 1334 N N . ALA A 1 172 ? -5.462 7.553 7.969 1.00 95.12 172 ALA A N 1
ATOM 1335 C CA . ALA A 1 172 ? -6.688 7.245 8.694 1.00 95.12 172 ALA A CA 1
ATOM 1336 C C . ALA A 1 172 ? -6.748 8.044 9.998 1.00 95.12 172 ALA A C 1
ATOM 1338 O O . ALA A 1 172 ? -5.722 8.456 10.533 1.00 95.12 172 ALA A O 1
ATOM 1339 N N . TYR A 1 173 ? -7.948 8.273 10.516 1.00 93.88 173 TYR A N 1
ATOM 1340 C CA . TYR A 1 173 ? -8.143 8.944 11.797 1.00 93.88 173 TYR A CA 1
ATOM 1341 C C . TYR A 1 173 ? -9.305 8.313 12.555 1.00 93.88 173 TYR A C 1
ATOM 1343 O O . TYR A 1 173 ? -10.306 7.919 11.957 1.00 93.88 173 TYR A O 1
ATOM 1351 N N . SER A 1 174 ? -9.183 8.224 13.877 1.00 94.50 174 SER A N 1
ATOM 1352 C CA . SER A 1 174 ? -10.314 7.853 14.726 1.00 94.50 174 SER A CA 1
ATOM 1353 C C . SER A 1 174 ? -11.343 8.985 14.716 1.00 94.50 174 SER A C 1
ATOM 1355 O O . SER A 1 174 ? -10.966 10.150 14.840 1.00 94.50 174 SER A O 1
ATOM 1357 N N . THR A 1 175 ? -12.639 8.693 14.577 1.00 93.25 175 THR A N 1
ATOM 1358 C CA . THR A 1 175 ? -13.667 9.750 14.458 1.00 93.25 175 THR A CA 1
ATOM 1359 C C . THR A 1 175 ? -13.880 10.559 15.741 1.00 93.25 175 THR A C 1
ATOM 1361 O O . THR A 1 175 ? -14.561 11.577 15.700 1.00 93.25 175 THR A O 1
ATOM 1364 N N . ASP A 1 176 ? -13.296 10.139 16.866 1.00 91.69 176 ASP A N 1
ATOM 1365 C CA . ASP A 1 176 ? -13.186 10.943 18.093 1.00 91.69 176 ASP A CA 1
ATOM 1366 C C . ASP A 1 176 ? -11.980 11.908 18.092 1.00 91.69 176 ASP A C 1
ATOM 1368 O O . ASP A 1 176 ? -11.739 12.597 19.080 1.00 91.69 176 ASP A O 1
ATOM 1372 N N . GLY A 1 177 ? -11.203 11.940 17.003 1.00 88.31 177 GLY A N 1
ATOM 1373 C CA . GLY A 1 177 ? -10.044 12.810 16.802 1.00 88.31 177 GLY A CA 1
ATOM 1374 C C . GLY A 1 177 ? -8.786 12.398 17.568 1.00 88.31 177 GLY A C 1
ATOM 1375 O O . GLY A 1 177 ? -7.760 13.062 17.446 1.00 88.31 177 GLY A O 1
ATOM 1376 N N . ARG A 1 178 ? -8.821 11.313 18.353 1.00 90.56 178 ARG A N 1
ATOM 1377 C CA . ARG A 1 178 ? -7.728 10.980 19.283 1.00 90.56 178 ARG A CA 1
ATOM 1378 C C . ARG A 1 178 ? -6.532 10.309 18.629 1.00 90.56 178 ARG A C 1
ATOM 1380 O O . ARG A 1 178 ? -5.429 10.415 19.162 1.00 90.56 178 ARG A O 1
ATOM 1387 N N . LEU A 1 179 ? -6.759 9.589 17.536 1.00 93.69 179 LEU A N 1
ATOM 1388 C CA . LEU A 1 179 ? -5.736 8.810 16.849 1.00 93.69 179 LEU A CA 1
ATOM 1389 C C . LEU A 1 179 ? -5.667 9.213 15.385 1.00 93.69 179 LEU A C 1
ATOM 1391 O O . LEU A 1 179 ? -6.701 9.331 14.725 1.00 93.69 179 LEU A O 1
ATOM 1395 N N . ILE A 1 180 ? -4.448 9.359 14.884 1.00 93.62 180 ILE A N 1
ATOM 1396 C CA . ILE A 1 180 ? -4.149 9.539 13.465 1.00 93.62 180 ILE A CA 1
ATOM 1397 C C . ILE A 1 180 ? -3.152 8.459 13.071 1.00 93.62 180 ILE A C 1
ATOM 1399 O O . ILE A 1 180 ? -2.202 8.213 13.803 1.00 93.62 180 ILE A O 1
ATOM 1403 N N . PHE A 1 181 ? -3.374 7.839 11.920 1.00 94.50 181 PHE A N 1
ATOM 1404 C CA . PHE A 1 181 ? -2.527 6.796 11.363 1.00 94.50 181 PHE A CA 1
ATOM 1405 C C . PHE A 1 181 ? -1.938 7.287 10.045 1.00 94.50 181 PHE A C 1
ATOM 1407 O O . PHE A 1 181 ? -2.691 7.683 9.144 1.00 94.50 181 PHE A O 1
ATOM 1414 N N . VAL A 1 182 ? -0.616 7.251 9.925 1.00 93.50 182 VAL A N 1
ATOM 1415 C CA . VAL A 1 182 ? 0.131 7.683 8.736 1.00 93.50 182 VAL A CA 1
ATOM 1416 C C . VAL A 1 182 ? 1.200 6.662 8.367 1.00 93.50 182 VAL A C 1
ATOM 1418 O O . VAL A 1 182 ? 1.629 5.868 9.192 1.00 93.50 182 VAL A O 1
ATOM 1421 N N . HIS A 1 183 ? 1.633 6.667 7.106 1.00 92.06 183 HIS A N 1
ATOM 1422 C CA . HIS A 1 183 ? 2.721 5.795 6.669 1.00 92.06 183 HIS A CA 1
ATOM 1423 C C . HIS A 1 183 ? 4.092 6.288 7.154 1.00 92.06 183 HIS A C 1
ATOM 1425 O O . HIS A 1 183 ? 4.788 5.578 7.873 1.00 92.06 183 HIS A O 1
ATOM 1431 N N . ALA A 1 184 ? 4.495 7.487 6.716 1.00 85.19 184 ALA A N 1
ATOM 1432 C CA . ALA A 1 184 ? 5.817 8.043 7.008 1.00 85.19 184 ALA A CA 1
ATOM 1433 C C . ALA A 1 184 ? 5.764 9.159 8.057 1.00 85.19 184 ALA A C 1
ATOM 1435 O O . ALA A 1 184 ? 6.624 9.234 8.926 1.00 85.19 184 ALA A O 1
ATOM 1436 N N . GLY A 1 185 ? 4.769 10.041 7.971 1.00 82.69 185 GLY A N 1
ATOM 1437 C CA . GLY A 1 185 ? 4.615 11.142 8.909 1.00 82.69 185 GLY A CA 1
ATOM 1438 C C . GLY A 1 185 ? 3.643 12.208 8.432 1.00 82.69 185 GLY A C 1
ATOM 1439 O O . GLY A 1 185 ? 2.919 12.025 7.452 1.00 82.69 185 GLY A O 1
ATOM 1440 N N . LEU A 1 186 ? 3.624 13.324 9.156 1.00 83.44 186 LEU A N 1
ATOM 1441 C CA . LEU A 1 186 ? 2.869 14.522 8.812 1.00 83.44 186 LEU A CA 1
ATOM 1442 C C . LEU A 1 186 ? 3.626 15.775 9.267 1.00 83.44 186 LEU A C 1
ATOM 1444 O O . LEU A 1 186 ? 4.436 15.735 10.189 1.00 83.44 186 LEU A O 1
ATOM 1448 N N . ASP A 1 187 ? 3.361 16.888 8.602 1.00 82.62 187 ASP A N 1
ATOM 1449 C CA . ASP A 1 187 ? 3.796 18.226 8.973 1.00 82.62 187 ASP A CA 1
ATOM 1450 C C . ASP A 1 187 ? 2.836 18.766 10.035 1.00 82.62 187 ASP A C 1
ATOM 1452 O O . ASP A 1 187 ? 1.656 19.007 9.752 1.00 82.62 187 ASP A O 1
ATOM 1456 N N . GLY A 1 188 ? 3.347 18.959 11.253 1.00 79.38 188 GLY A N 1
ATOM 1457 C CA . GLY A 1 188 ? 2.560 19.427 12.390 1.00 79.38 188 GLY A CA 1
ATOM 1458 C C . GLY A 1 188 ? 1.926 20.808 12.189 1.00 79.38 188 GLY A C 1
ATOM 1459 O O . GLY A 1 188 ? 0.940 21.130 12.846 1.00 79.38 188 GLY A O 1
ATOM 1460 N N . SER A 1 189 ? 2.445 21.604 11.249 1.00 80.69 189 SER A N 1
ATOM 1461 C CA . SER A 1 189 ? 1.946 22.948 10.940 1.00 80.69 189 SER A CA 1
ATOM 1462 C C . SER A 1 189 ? 0.787 22.975 9.936 1.00 80.69 189 SER A C 1
ATOM 1464 O O . SER A 1 189 ? 0.191 24.032 9.711 1.00 80.69 189 SER A O 1
ATOM 1466 N N . ARG A 1 190 ? 0.448 21.837 9.312 1.00 83.00 190 ARG A N 1
ATOM 1467 C CA . ARG A 1 190 ? -0.549 21.759 8.231 1.00 83.00 190 ARG A CA 1
ATOM 1468 C C . ARG A 1 190 ? -1.726 20.861 8.600 1.00 83.00 190 ARG A C 1
ATOM 1470 O O . ARG A 1 190 ? -1.523 19.829 9.234 1.00 83.00 190 ARG A O 1
ATOM 1477 N N . PRO A 1 191 ? -2.952 21.150 8.129 1.00 83.81 191 PRO A N 1
ATOM 1478 C CA . PRO A 1 191 ? -4.073 20.219 8.261 1.00 83.81 191 PRO A CA 1
ATOM 1479 C C . PRO A 1 191 ? -3.837 18.936 7.440 1.00 83.81 191 PRO A C 1
ATOM 1481 O O . PRO A 1 191 ? -3.122 18.963 6.436 1.00 83.81 191 PRO A O 1
ATOM 1484 N N . LEU A 1 192 ? -4.468 17.815 7.824 1.00 81.81 192 LEU A N 1
ATOM 1485 C CA . LEU A 1 192 ? -4.302 16.503 7.164 1.00 81.81 192 LEU A CA 1
ATOM 1486 C C . LEU A 1 192 ? -4.579 16.544 5.656 1.00 81.81 192 LEU A C 1
ATOM 1488 O O . LEU A 1 192 ? -3.935 15.850 4.873 1.00 81.81 192 LEU A O 1
ATOM 1492 N N . THR A 1 193 ? -5.513 17.391 5.233 1.00 82.31 193 THR A N 1
ATOM 1493 C CA . THR A 1 193 ? -5.881 17.577 3.824 1.00 82.31 193 THR A CA 1
ATOM 1494 C C . THR A 1 193 ? -4.795 18.261 2.990 1.00 82.31 193 THR A C 1
ATOM 1496 O O . THR A 1 193 ? -4.873 18.221 1.766 1.00 82.31 193 THR A O 1
ATOM 1499 N N . SER A 1 194 ? -3.789 18.869 3.626 1.00 80.94 194 SER A N 1
ATOM 1500 C CA . SER A 1 194 ? -2.748 19.685 2.979 1.00 80.94 194 SER A CA 1
ATOM 1501 C C . SER A 1 194 ? -1.331 19.118 3.153 1.00 80.94 194 SER A C 1
ATOM 1503 O O . SER A 1 194 ? -0.347 19.832 2.957 1.00 80.94 194 SER A O 1
ATOM 1505 N N . GLN A 1 195 ? -1.218 17.842 3.531 1.00 82.12 195 GLN A N 1
ATOM 1506 C CA . GLN A 1 195 ? 0.060 17.168 3.793 1.00 82.12 195 GLN A CA 1
ATOM 1507 C C . GLN A 1 195 ? 0.816 16.785 2.516 1.00 82.12 195 GLN A C 1
ATOM 1509 O O . GLN A 1 195 ? 2.038 16.894 2.473 1.00 82.12 195 GLN A O 1
ATOM 1514 N N . THR A 1 196 ? 0.106 16.415 1.444 1.00 82.06 196 THR A N 1
ATOM 1515 C CA . THR A 1 196 ? 0.702 16.033 0.146 1.00 82.06 196 THR A CA 1
ATOM 1516 C C . THR A 1 196 ? 1.797 14.961 0.306 1.00 82.06 196 THR A C 1
ATOM 1518 O O . THR A 1 196 ? 1.548 13.940 0.945 1.00 82.06 196 THR A O 1
ATOM 1521 N N . ASP A 1 197 ? 2.997 15.209 -0.222 1.00 81.31 197 ASP A N 1
ATOM 1522 C CA . ASP A 1 197 ? 4.136 14.289 -0.276 1.00 81.31 197 ASP A CA 1
ATOM 1523 C C . ASP A 1 197 ? 4.664 13.844 1.097 1.00 81.31 197 ASP A C 1
ATOM 1525 O O . ASP A 1 197 ? 5.305 12.793 1.208 1.00 81.31 197 ASP A O 1
ATOM 1529 N N . THR A 1 198 ? 4.351 14.592 2.159 1.00 78.75 198 THR A N 1
ATOM 1530 C CA . THR A 1 198 ? 4.784 14.287 3.528 1.00 78.75 198 THR A CA 1
ATOM 1531 C C . THR A 1 198 ? 4.291 12.921 4.004 1.00 78.75 198 THR A C 1
ATOM 1533 O O . THR A 1 198 ? 5.027 12.230 4.707 1.00 78.75 198 THR A O 1
ATOM 1536 N N . PHE A 1 199 ? 3.106 12.477 3.565 1.00 79.88 199 PHE A N 1
ATOM 1537 C CA . PHE A 1 199 ? 2.570 11.171 3.964 1.00 79.88 199 PHE A CA 1
ATOM 1538 C C . PHE A 1 199 ? 3.429 9.989 3.497 1.00 79.88 199 PHE A C 1
ATOM 1540 O O . PHE A 1 199 ? 3.424 8.949 4.156 1.00 79.88 199 PHE A O 1
ATOM 1547 N N . TRP A 1 200 ? 4.178 10.141 2.399 1.00 81.44 200 TRP A N 1
ATOM 1548 C CA . TRP A 1 200 ? 4.948 9.053 1.781 1.00 81.44 200 TRP A CA 1
ATOM 1549 C C . TRP A 1 200 ? 6.457 9.204 1.962 1.00 81.44 200 TRP A C 1
ATOM 1551 O O . TRP A 1 200 ? 7.152 8.203 2.104 1.00 81.44 200 TRP A O 1
ATOM 1561 N N . TRP A 1 201 ? 6.964 10.440 1.974 1.00 78.12 201 TRP A N 1
ATOM 1562 C CA . TRP A 1 201 ? 8.406 10.728 1.962 1.00 78.12 201 TRP A CA 1
ATOM 1563 C C . TRP A 1 201 ? 8.900 11.453 3.221 1.00 78.12 201 TRP A C 1
ATOM 1565 O O . TRP A 1 201 ? 10.105 11.608 3.405 1.00 78.12 201 TRP A O 1
ATOM 1575 N N . GLY A 1 202 ? 7.992 11.889 4.099 1.00 68.12 202 GLY A N 1
ATOM 1576 C CA . GLY A 1 202 ? 8.282 12.761 5.241 1.00 68.12 202 GLY A CA 1
ATOM 1577 C C . GLY A 1 202 ? 8.814 12.072 6.500 1.00 68.12 202 GLY A C 1
ATOM 1578 O O . GLY A 1 202 ? 8.686 12.645 7.576 1.00 68.12 202 GLY A O 1
ATOM 1579 N N . GLY A 1 203 ? 9.387 10.867 6.402 1.00 61.88 203 GLY A N 1
ATOM 1580 C CA . GLY A 1 203 ? 9.737 10.031 7.563 1.00 61.88 203 GLY A CA 1
ATOM 1581 C C . GLY A 1 203 ? 10.618 10.716 8.617 1.00 61.88 203 GLY A C 1
ATOM 1582 O O . GLY A 1 203 ? 10.425 10.512 9.810 1.00 61.88 203 GLY A O 1
ATOM 1583 N N . SER A 1 204 ? 11.523 11.608 8.203 1.00 60.12 204 SER A N 1
ATOM 1584 C CA . SER A 1 204 ? 12.379 12.373 9.123 1.00 60.12 204 SER A CA 1
ATOM 1585 C C . SER A 1 204 ? 11.625 13.402 9.972 1.00 60.12 204 SER A C 1
ATOM 1587 O O . SER A 1 204 ? 12.154 13.870 10.975 1.00 60.12 204 SER A O 1
ATOM 1589 N N . MET A 1 205 ? 10.401 13.774 9.589 1.00 63.28 205 MET A N 1
ATOM 1590 C CA . MET A 1 205 ? 9.582 14.731 10.337 1.00 63.28 205 MET A CA 1
ATOM 1591 C C . MET A 1 205 ? 8.827 14.069 11.489 1.00 63.28 205 MET A C 1
ATOM 1593 O O . MET A 1 205 ? 8.457 14.770 12.422 1.00 63.28 205 MET A O 1
ATOM 1597 N N . PHE A 1 206 ? 8.626 12.746 11.459 1.00 69.62 206 PHE A N 1
ATOM 1598 C CA . PHE A 1 206 ? 7.882 12.036 12.503 1.00 69.62 206 PHE A CA 1
ATOM 1599 C C . PHE A 1 206 ? 8.589 12.101 13.861 1.00 69.62 206 PHE A C 1
ATOM 1601 O O . PHE A 1 206 ? 7.962 12.403 14.871 1.00 69.62 206 PHE A O 1
ATOM 1608 N N . GLU A 1 207 ? 9.910 11.900 13.878 1.00 69.69 207 GLU A N 1
ATOM 1609 C CA . GLU A 1 207 ? 10.728 12.005 15.097 1.00 69.69 207 GLU A CA 1
ATOM 1610 C C . GLU A 1 207 ? 10.771 13.433 15.665 1.00 69.69 207 GLU A C 1
ATOM 1612 O O . GLU A 1 207 ? 11.014 13.622 16.855 1.00 69.69 207 GLU A O 1
ATOM 1617 N N . ALA A 1 208 ? 10.505 14.442 14.830 1.00 69.38 208 ALA A N 1
ATOM 1618 C CA . ALA A 1 208 ? 10.473 15.844 15.231 1.00 69.38 208 ALA A CA 1
ATOM 1619 C C . ALA A 1 208 ? 9.120 16.278 15.829 1.00 69.38 208 ALA A C 1
ATOM 1621 O O . ALA A 1 208 ? 9.003 17.410 16.304 1.00 69.38 208 ALA A O 1
ATOM 1622 N N . ILE A 1 209 ? 8.099 15.411 15.832 1.00 71.75 209 ILE A N 1
ATOM 1623 C CA . ILE A 1 209 ? 6.792 15.715 16.428 1.00 71.75 209 ILE A CA 1
ATOM 1624 C C . ILE A 1 209 ? 6.884 15.559 17.949 1.00 71.75 209 ILE A C 1
ATOM 1626 O O . ILE A 1 209 ? 6.676 14.482 18.507 1.00 71.75 209 ILE A O 1
ATOM 1630 N N . THR A 1 210 ? 7.195 16.658 18.630 1.00 70.12 210 THR A N 1
ATOM 1631 C CA . THR A 1 210 ? 7.291 16.725 20.099 1.00 70.12 210 THR A CA 1
ATOM 1632 C C . THR A 1 210 ? 6.055 17.337 20.761 1.00 70.12 210 THR A C 1
ATOM 1634 O O . THR A 1 210 ? 5.859 17.182 21.966 1.00 70.12 210 THR A O 1
ATOM 1637 N N . GLU A 1 211 ? 5.196 17.996 19.981 1.00 72.06 211 GLU A N 1
ATOM 1638 C CA . GLU A 1 211 ? 3.947 18.610 20.431 1.00 72.06 211 GLU A CA 1
ATOM 1639 C C . GLU A 1 211 ? 2.725 17.871 19.873 1.00 72.06 211 GLU A C 1
ATOM 1641 O O . GLU A 1 211 ? 2.809 17.115 18.901 1.00 72.06 211 GLU A O 1
ATOM 1646 N N . ARG A 1 212 ? 1.558 18.079 20.495 1.00 76.56 212 ARG A N 1
ATOM 1647 C CA . ARG A 1 212 ? 0.314 17.490 19.992 1.00 76.56 212 ARG A CA 1
ATOM 1648 C C . ARG A 1 212 ? -0.047 18.095 18.642 1.00 76.56 212 ARG A C 1
ATOM 1650 O O . ARG A 1 212 ? -0.081 19.311 18.477 1.00 76.56 212 ARG A O 1
ATOM 1657 N N . TYR A 1 213 ? -0.399 17.229 17.700 1.00 78.31 213 TYR A N 1
ATOM 1658 C CA . TYR A 1 213 ? -1.005 17.655 16.451 1.00 78.31 213 TYR A CA 1
ATOM 1659 C C . TYR A 1 213 ? -2.482 17.988 16.677 1.00 78.31 213 TYR A C 1
ATOM 1661 O O . TYR A 1 213 ? -3.328 17.092 16.714 1.00 78.31 213 TYR A O 1
ATOM 1669 N N . TYR A 1 214 ? -2.790 19.273 16.857 1.00 80.94 214 TYR A N 1
ATOM 1670 C CA . TYR A 1 214 ? -4.107 19.728 17.319 1.00 80.94 214 TYR A CA 1
ATOM 1671 C C . TYR A 1 214 ? -4.533 18.970 18.597 1.00 80.94 214 TYR A C 1
ATOM 1673 O O . TYR A 1 214 ? -3.735 18.802 19.519 1.00 80.94 214 TYR A O 1
ATOM 1681 N N . ASP A 1 215 ? -5.770 18.473 18.647 1.00 79.75 215 ASP A N 1
ATOM 1682 C CA . ASP A 1 215 ? -6.305 17.702 19.774 1.00 79.75 215 ASP A CA 1
ATOM 1683 C C . ASP A 1 215 ? -5.956 16.203 19.716 1.00 79.75 215 ASP A C 1
ATOM 1685 O O . ASP A 1 215 ? -6.411 15.419 20.556 1.00 79.75 215 ASP A O 1
ATOM 1689 N N . CYS A 1 216 ? -5.141 15.781 18.742 1.00 85.31 216 CYS A N 1
ATOM 1690 C CA . CYS A 1 216 ? -4.748 14.387 18.585 1.00 85.31 216 CYS A CA 1
ATOM 1691 C C . CYS A 1 216 ? -3.925 13.917 19.789 1.00 85.31 216 CYS A C 1
ATOM 1693 O O . CYS A 1 216 ? -2.928 14.530 20.181 1.00 85.31 216 CYS A O 1
ATOM 1695 N N . ALA A 1 217 ? -4.336 12.791 20.371 1.00 83.69 217 ALA A N 1
ATOM 1696 C CA . ALA A 1 217 ? -3.651 12.201 21.511 1.00 83.69 217 ALA A CA 1
ATOM 1697 C C . ALA A 1 217 ? -2.412 11.407 21.082 1.00 83.69 217 ALA A C 1
ATOM 1699 O O . ALA A 1 217 ? -1.434 11.358 21.831 1.00 83.69 217 ALA A O 1
ATOM 1700 N N . ARG A 1 218 ? -2.451 10.767 19.906 1.00 86.94 218 ARG A N 1
ATOM 1701 C CA . ARG A 1 218 ? -1.330 9.988 19.373 1.00 86.94 218 ARG A CA 1
ATOM 1702 C C . ARG A 1 218 ? -1.388 9.865 17.853 1.00 86.94 218 ARG A C 1
ATOM 1704 O O . ARG A 1 218 ? -2.424 9.517 17.290 1.00 86.94 218 ARG A O 1
ATOM 1711 N N . ILE A 1 219 ? -0.235 10.063 17.223 1.00 86.62 219 ILE A N 1
ATOM 1712 C CA . ILE A 1 219 ? 0.005 9.691 15.830 1.00 86.62 219 ILE A CA 1
ATOM 1713 C C . ILE A 1 219 ? 0.693 8.324 15.828 1.00 86.62 219 ILE A C 1
ATOM 1715 O O . ILE A 1 219 ? 1.581 8.077 16.650 1.00 86.62 219 ILE A O 1
ATOM 1719 N N . VAL A 1 220 ? 0.226 7.436 14.957 1.00 86.75 220 VAL A N 1
ATOM 1720 C CA . VAL A 1 220 ? 0.712 6.069 14.761 1.00 86.75 220 VAL A CA 1
ATOM 1721 C C . VAL A 1 220 ? 1.219 5.908 13.340 1.00 86.75 220 VAL A C 1
ATOM 1723 O O . VAL A 1 220 ? 0.532 6.403 12.417 1.00 86.75 220 VAL A O 1
#